Protein AF-A0A9Q4GXN1-F1 (afdb_monomer_lite)

Structure (mmCIF, N/CA/C/O backbone):
data_AF-A0A9Q4GXN1-F1
#
_entry.id   AF-A0A9Q4GXN1-F1
#
loop_
_atom_site.group_PDB
_atom_site.id
_atom_site.type_symbol
_atom_site.label_atom_id
_atom_site.label_alt_id
_atom_site.label_comp_id
_atom_site.label_asym_id
_atom_site.label_entity_id
_atom_site.label_seq_id
_atom_site.pdbx_PDB_ins_code
_atom_site.Cartn_x
_atom_site.Cartn_y
_atom_site.Cartn_z
_atom_site.occupancy
_atom_site.B_iso_or_equiv
_atom_site.auth_seq_id
_atom_site.auth_comp_id
_atom_site.auth_asym_id
_atom_site.auth_atom_id
_atom_site.pdbx_PDB_model_num
ATOM 1 N N . MET A 1 1 ? 12.231 -16.642 -5.366 1.00 38.03 1 MET A N 1
ATOM 2 C CA . MET A 1 1 ? 12.935 -16.452 -6.656 1.00 38.03 1 MET A CA 1
ATOM 3 C C . MET A 1 1 ? 12.273 -15.286 -7.375 1.00 38.03 1 MET A C 1
ATOM 5 O O . MET A 1 1 ? 11.430 -15.493 -8.233 1.00 38.03 1 MET A O 1
ATOM 9 N N . THR A 1 2 ? 12.574 -14.059 -6.963 1.00 42.31 2 THR A N 1
ATOM 10 C CA . THR A 1 2 ? 12.003 -12.837 -7.541 1.00 42.31 2 THR A CA 1
ATOM 11 C C . THR A 1 2 ? 13.144 -12.060 -8.188 1.00 42.31 2 THR A C 1
ATOM 13 O O . THR A 1 2 ? 14.192 -11.852 -7.578 1.00 42.31 2 THR A O 1
ATOM 16 N N . PHE A 1 3 ? 12.990 -11.728 -9.468 1.00 48.25 3 PHE A N 1
ATOM 17 C CA . PHE A 1 3 ? 14.006 -11.067 -10.284 1.00 48.25 3 PHE A CA 1
ATOM 18 C C . PHE A 1 3 ? 14.167 -9.605 -9.847 1.00 48.25 3 PHE A C 1
ATOM 20 O O . PHE A 1 3 ? 13.571 -8.696 -10.421 1.00 48.25 3 PHE A O 1
ATOM 27 N N . GLY A 1 4 ? 14.981 -9.381 -8.817 1.00 49.00 4 GLY A N 1
ATOM 28 C CA . GLY A 1 4 ? 15.493 -8.068 -8.432 1.00 49.00 4 GLY A CA 1
ATOM 29 C C . GLY A 1 4 ? 16.555 -7.578 -9.416 1.00 49.00 4 GLY A C 1
ATOM 30 O O . GLY A 1 4 ? 17.697 -7.380 -9.016 1.00 49.00 4 GLY A O 1
ATOM 31 N N . ILE A 1 5 ? 16.189 -7.419 -10.695 1.00 64.81 5 ILE A N 1
ATOM 32 C CA . ILE A 1 5 ? 17.109 -6.978 -11.750 1.00 64.81 5 ILE A CA 1
ATOM 33 C C . ILE A 1 5 ? 17.512 -5.541 -11.441 1.00 64.81 5 ILE A C 1
ATOM 35 O O . ILE A 1 5 ? 16.775 -4.582 -11.681 1.00 64.81 5 ILE A O 1
ATOM 39 N N . ASN A 1 6 ? 18.706 -5.400 -10.883 1.00 79.12 6 ASN A N 1
ATOM 40 C CA . ASN A 1 6 ? 19.356 -4.117 -10.693 1.00 79.12 6 ASN A CA 1
ATOM 41 C C . ASN A 1 6 ? 19.568 -3.464 -12.076 1.00 79.12 6 ASN A C 1
ATOM 43 O O . ASN A 1 6 ? 19.808 -4.158 -13.064 1.00 79.12 6 ASN A O 1
ATOM 47 N N . GLY A 1 7 ? 19.534 -2.131 -12.172 1.00 78.81 7 GLY A N 1
ATOM 48 C CA . GLY A 1 7 ? 19.862 -1.429 -13.420 1.00 78.81 7 GLY A CA 1
ATOM 49 C C . GLY A 1 7 ? 21.233 -1.837 -13.981 1.00 78.81 7 GLY A C 1
ATOM 50 O O . GLY A 1 7 ? 21.406 -1.922 -15.194 1.00 78.81 7 GLY A O 1
ATOM 51 N N . ALA A 1 8 ? 22.178 -2.192 -13.103 1.00 84.00 8 ALA A N 1
ATOM 52 C CA . ALA A 1 8 ? 23.460 -2.774 -13.495 1.00 84.00 8 ALA A CA 1
ATOM 53 C C . ALA A 1 8 ? 23.324 -4.167 -14.143 1.00 84.00 8 ALA A C 1
ATOM 55 O O . ALA A 1 8 ? 24.004 -4.459 -15.121 1.00 84.00 8 ALA A O 1
ATOM 56 N N . GLU A 1 9 ? 22.426 -5.014 -13.645 1.00 81.00 9 GLU A N 1
ATOM 57 C CA . GLU A 1 9 ? 22.181 -6.359 -14.173 1.00 81.00 9 GLU A CA 1
ATOM 58 C C . GLU A 1 9 ? 21.449 -6.313 -15.521 1.00 81.00 9 GLU A C 1
ATOM 60 O O . GLU A 1 9 ? 21.795 -7.061 -16.431 1.00 81.00 9 GLU A O 1
ATOM 65 N N . LEU A 1 10 ? 20.536 -5.353 -15.716 1.00 89.00 10 LEU A N 1
ATOM 66 C CA . LEU A 1 10 ? 19.936 -5.080 -17.028 1.00 89.00 10 LEU A CA 1
ATOM 67 C C . LEU A 1 10 ? 21.006 -4.687 -18.060 1.00 89.00 10 LEU A C 1
ATOM 69 O O . LEU A 1 10 ? 20.991 -5.179 -19.186 1.00 89.00 10 LEU A O 1
ATOM 73 N N . ILE A 1 11 ? 21.956 -3.826 -17.678 1.00 90.50 11 ILE A N 1
ATOM 74 C CA . ILE A 1 11 ? 23.074 -3.442 -18.551 1.00 90.50 11 ILE A CA 1
ATOM 75 C C . ILE A 1 11 ? 23.947 -4.660 -18.863 1.00 90.50 11 ILE A C 1
ATOM 77 O O . ILE A 1 11 ? 24.313 -4.856 -20.020 1.00 90.50 11 ILE A O 1
ATOM 81 N N . ILE A 1 12 ? 24.232 -5.507 -17.871 1.00 90.38 12 ILE A N 1
ATOM 82 C CA . ILE A 1 12 ? 24.975 -6.758 -18.073 1.00 90.38 12 ILE A CA 1
ATOM 83 C C . ILE A 1 12 ? 24.230 -7.678 -19.044 1.00 90.38 12 ILE A C 1
ATOM 85 O O . ILE A 1 12 ? 24.858 -8.207 -19.955 1.00 90.38 12 ILE A O 1
ATOM 89 N N . LEU A 1 13 ? 22.909 -7.827 -18.922 1.00 88.94 13 LEU A N 1
ATOM 90 C CA . LEU A 1 13 ? 22.100 -8.638 -19.836 1.00 88.94 13 LEU A CA 1
ATOM 91 C C . LEU A 1 13 ? 22.062 -8.062 -21.251 1.00 88.94 13 LEU A C 1
ATOM 93 O O . LEU A 1 13 ? 22.145 -8.820 -22.213 1.00 88.94 13 LEU A O 1
ATOM 97 N N . ILE A 1 14 ? 21.987 -6.738 -21.398 1.00 87.94 14 ILE A N 1
ATOM 98 C CA . ILE A 1 14 ? 22.071 -6.077 -22.705 1.00 87.94 14 ILE A CA 1
ATOM 99 C C . ILE A 1 14 ? 23.447 -6.331 -23.322 1.00 87.94 14 ILE A C 1
ATOM 101 O O . ILE A 1 14 ? 23.525 -6.760 -24.469 1.00 87.94 14 ILE A O 1
ATOM 105 N N . ILE A 1 15 ? 24.532 -6.138 -22.569 1.00 90.06 15 ILE A N 1
ATOM 106 C CA . ILE A 1 15 ? 25.897 -6.404 -23.043 1.00 90.06 15 ILE A CA 1
ATOM 107 C C . ILE A 1 15 ? 26.059 -7.883 -23.412 1.00 90.06 15 ILE A C 1
ATOM 109 O O . ILE A 1 15 ? 26.589 -8.187 -24.477 1.00 90.06 15 ILE A O 1
ATOM 113 N N . LEU A 1 16 ? 25.555 -8.799 -22.582 1.00 90.12 16 LEU A N 1
ATOM 114 C CA . LEU A 1 16 ? 25.574 -10.238 -22.836 1.00 90.12 16 LEU A CA 1
ATOM 115 C C . LEU A 1 16 ? 24.792 -10.581 -24.109 1.00 90.12 16 LEU A C 1
ATOM 117 O O . LEU A 1 16 ? 25.282 -11.343 -24.936 1.00 90.12 16 LEU A O 1
ATOM 121 N N . ALA A 1 17 ? 23.617 -9.982 -24.307 1.00 86.56 17 ALA A N 1
ATOM 122 C CA . ALA A 1 17 ? 22.819 -10.160 -25.513 1.00 86.56 17 ALA A CA 1
ATOM 123 C C . ALA A 1 17 ? 23.565 -9.661 -26.758 1.00 86.56 17 ALA A C 1
ATOM 125 O O . ALA A 1 17 ? 23.579 -10.349 -27.774 1.00 86.56 17 ALA A O 1
ATOM 126 N N . VAL A 1 18 ? 24.248 -8.515 -26.678 1.00 88.00 18 VAL A N 1
ATOM 127 C CA . VAL A 1 18 ? 25.096 -8.002 -27.767 1.00 88.00 18 VAL A CA 1
ATOM 128 C C . VAL A 1 18 ? 26.275 -8.936 -28.057 1.00 88.00 18 VAL A C 1
ATOM 130 O O . VAL A 1 18 ? 26.631 -9.133 -29.218 1.00 88.00 18 VAL A O 1
ATOM 133 N N . LEU A 1 19 ? 26.867 -9.532 -27.025 1.00 89.12 19 LEU A N 1
ATOM 134 C CA . LEU A 1 19 ? 28.048 -10.386 -27.146 1.00 89.12 19 LEU A CA 1
ATOM 135 C C . LEU A 1 19 ? 27.696 -11.782 -27.689 1.00 89.12 19 LEU A C 1
ATOM 137 O O . LEU A 1 19 ? 28.410 -12.303 -28.540 1.00 89.12 19 LEU A O 1
ATOM 141 N N . VAL A 1 20 ? 26.566 -12.353 -27.259 1.00 88.19 20 VAL A N 1
ATOM 142 C CA . VAL A 1 20 ? 26.050 -13.656 -27.720 1.00 88.19 20 VAL A CA 1
ATOM 143 C C . VAL A 1 20 ? 25.461 -13.567 -29.129 1.00 88.19 20 VAL A C 1
ATOM 145 O O . VAL A 1 20 ? 25.656 -14.472 -29.937 1.00 88.19 20 VAL A O 1
ATOM 148 N N . LEU A 1 21 ? 24.741 -12.485 -29.439 1.00 80.31 21 LEU A N 1
ATOM 149 C CA . LEU A 1 21 ? 24.063 -12.305 -30.727 1.00 80.31 21 LEU A CA 1
ATOM 150 C C . LEU A 1 21 ? 24.968 -11.662 -31.798 1.00 80.31 21 LEU A C 1
ATOM 152 O O . LEU A 1 21 ? 24.671 -11.749 -32.990 1.00 80.31 21 LEU A O 1
ATOM 156 N N . GLY A 1 22 ? 26.077 -11.049 -31.374 1.00 81.75 22 GLY A N 1
ATOM 157 C CA . GLY A 1 22 ? 27.051 -10.355 -32.212 1.00 81.75 22 GLY A CA 1
ATOM 158 C C . GLY A 1 22 ? 26.657 -8.894 -32.500 1.00 81.75 22 GLY A C 1
ATOM 159 O O . GLY A 1 22 ? 25.533 -8.633 -32.946 1.00 81.75 22 GLY A O 1
ATOM 160 N N . PRO A 1 23 ? 27.570 -7.912 -32.326 1.00 81.56 23 PRO A N 1
ATOM 161 C CA . PRO A 1 23 ? 27.253 -6.488 -32.496 1.00 81.56 23 PRO A CA 1
ATOM 162 C C . PRO A 1 23 ? 26.864 -6.124 -33.935 1.00 81.56 23 PRO A C 1
ATOM 164 O O . PRO A 1 23 ? 26.113 -5.177 -34.154 1.00 81.56 23 PRO A O 1
ATOM 167 N N . GLU A 1 24 ? 27.315 -6.899 -34.920 1.00 78.25 24 GLU A N 1
ATOM 168 C CA . GLU A 1 24 ? 27.016 -6.658 -36.334 1.00 78.25 24 GLU A CA 1
ATOM 169 C C . GLU A 1 24 ? 25.571 -7.007 -36.719 1.00 78.25 24 GLU A C 1
ATOM 171 O O . GLU A 1 24 ? 25.070 -6.528 -37.736 1.00 78.25 24 GLU A O 1
ATOM 176 N N . LYS A 1 25 ? 24.868 -7.808 -35.906 1.00 78.44 25 LYS A N 1
ATOM 177 C CA . LYS A 1 25 ? 23.478 -8.222 -36.164 1.00 78.44 25 LYS A CA 1
ATOM 178 C C . LYS A 1 25 ? 22.449 -7.253 -35.580 1.00 78.44 25 LYS A C 1
ATOM 180 O O . LYS A 1 25 ? 21.322 -7.194 -36.072 1.00 78.44 25 LYS A O 1
ATOM 185 N N . LEU A 1 26 ? 22.823 -6.452 -34.578 1.00 82.12 26 LEU A N 1
ATOM 186 C CA . LEU A 1 26 ? 21.926 -5.477 -33.944 1.00 82.12 26 LEU A CA 1
ATOM 187 C C . LEU A 1 26 ? 21.303 -4.488 -34.936 1.00 82.12 26 LEU A C 1
ATOM 189 O O . LEU A 1 26 ? 20.086 -4.331 -34.891 1.00 82.12 26 LEU A O 1
ATOM 193 N N . PRO A 1 27 ? 22.055 -3.862 -35.867 1.00 82.75 27 PRO A N 1
ATOM 194 C CA . PRO A 1 27 ? 21.485 -2.881 -36.787 1.00 82.75 27 PRO A CA 1
ATOM 195 C C . PRO A 1 27 ? 20.386 -3.478 -37.671 1.00 82.75 27 PRO A C 1
ATOM 197 O O . PRO A 1 27 ? 19.444 -2.779 -38.042 1.00 82.75 27 PRO A O 1
ATOM 200 N N . GLU A 1 28 ? 20.485 -4.768 -37.998 1.00 81.88 28 GLU A N 1
ATOM 201 C CA . GLU A 1 28 ? 19.487 -5.483 -38.791 1.00 81.88 28 GLU A CA 1
ATOM 202 C C . GLU A 1 28 ? 18.196 -5.717 -37.989 1.00 81.88 28 GLU A C 1
ATOM 204 O O . GLU A 1 28 ? 17.094 -5.500 -38.500 1.00 81.88 28 GLU A O 1
ATOM 209 N N . TYR A 1 29 ? 18.315 -6.078 -36.708 1.00 84.06 29 TYR A N 1
ATOM 210 C CA . TYR A 1 29 ? 17.167 -6.237 -35.813 1.00 84.06 29 TYR A CA 1
ATOM 211 C C . TYR A 1 29 ? 16.502 -4.903 -35.466 1.00 84.06 29 TYR A C 1
ATOM 213 O O . TYR A 1 29 ? 15.275 -4.831 -35.449 1.00 84.06 29 TYR A O 1
ATOM 221 N N . THR A 1 30 ? 17.266 -3.824 -35.273 1.00 87.75 30 THR A N 1
ATOM 222 C CA . THR A 1 30 ? 16.701 -2.490 -35.012 1.00 87.75 30 THR A CA 1
ATOM 223 C C . THR A 1 30 ? 15.899 -1.976 -36.206 1.00 87.75 30 THR A C 1
ATOM 225 O O . THR A 1 30 ? 14.878 -1.310 -36.024 1.00 87.75 30 THR A O 1
ATOM 228 N N . ARG A 1 31 ? 16.314 -2.313 -37.437 1.00 88.06 31 ARG A N 1
ATOM 229 C CA . ARG A 1 31 ? 15.555 -1.996 -38.659 1.00 88.06 31 ARG A CA 1
ATOM 230 C C . ARG A 1 31 ? 14.215 -2.731 -38.681 1.00 88.06 31 ARG A C 1
ATOM 232 O O . ARG A 1 31 ? 13.188 -2.071 -38.817 1.00 88.06 31 ARG A O 1
ATOM 239 N N . LYS A 1 32 ? 14.214 -4.042 -38.412 1.00 89.06 32 LYS A N 1
ATOM 240 C CA . LYS A 1 32 ? 12.983 -4.847 -38.290 1.00 89.06 32 LYS A CA 1
ATOM 241 C C . LYS A 1 32 ? 12.077 -4.314 -37.174 1.00 89.06 32 LYS A C 1
ATOM 243 O O . LYS A 1 32 ? 10.891 -4.110 -37.397 1.00 89.06 32 LYS A O 1
ATOM 248 N N . LEU A 1 33 ? 12.631 -3.989 -36.006 1.00 89.69 33 LEU A N 1
ATOM 249 C CA . LEU A 1 33 ? 11.881 -3.416 -34.883 1.00 89.69 33 LEU A CA 1
ATOM 250 C C . LEU A 1 33 ? 11.251 -2.062 -35.238 1.00 89.69 33 LEU A C 1
ATOM 252 O O . LEU A 1 33 ? 10.087 -1.820 -34.937 1.00 89.69 33 LEU A O 1
ATOM 256 N N . THR A 1 34 ? 11.993 -1.183 -35.909 1.00 88.44 34 THR A N 1
ATOM 257 C CA . THR A 1 34 ? 11.489 0.140 -36.308 1.00 88.44 34 THR A CA 1
ATOM 258 C C . THR A 1 34 ? 10.376 0.022 -37.354 1.00 88.44 34 THR A C 1
ATOM 260 O O . THR A 1 34 ? 9.401 0.773 -37.316 1.00 88.44 34 THR A O 1
ATOM 263 N N . GLU A 1 35 ? 10.486 -0.932 -38.277 1.00 88.81 35 GLU A N 1
ATOM 264 C CA . GLU A 1 35 ? 9.431 -1.251 -39.245 1.00 88.81 35 GLU A CA 1
ATOM 265 C C . GLU A 1 35 ? 8.181 -1.819 -38.561 1.00 88.81 35 GLU A C 1
ATOM 267 O O . GLU A 1 35 ? 7.065 -1.385 -38.865 1.00 88.81 35 GLU A O 1
ATOM 272 N N . TRP A 1 36 ? 8.358 -2.695 -37.568 1.00 92.81 36 TRP A N 1
ATOM 273 C CA . TRP A 1 36 ? 7.276 -3.202 -36.723 1.00 92.81 36 TRP A CA 1
ATOM 274 C C . TRP A 1 36 ? 6.589 -2.084 -35.935 1.00 92.81 36 TRP A C 1
ATOM 276 O O . TRP A 1 36 ? 5.368 -1.974 -35.989 1.00 92.81 36 TRP A O 1
ATOM 286 N N . ILE A 1 37 ? 7.342 -1.184 -35.295 1.00 90.38 37 ILE A N 1
ATOM 287 C CA . ILE A 1 37 ? 6.794 -0.031 -34.558 1.00 90.38 37 ILE A CA 1
ATOM 288 C C . ILE A 1 37 ? 5.987 0.885 -35.488 1.00 90.38 37 ILE A C 1
ATOM 290 O O . ILE A 1 37 ? 4.907 1.351 -35.125 1.00 90.38 37 ILE A O 1
ATOM 294 N N . ARG A 1 38 ? 6.466 1.132 -36.713 1.00 88.56 38 ARG A N 1
ATOM 295 C CA . ARG A 1 38 ? 5.736 1.945 -37.705 1.00 88.56 38 ARG A CA 1
ATOM 296 C C . ARG A 1 38 ? 4.480 1.258 -38.236 1.00 88.56 38 ARG A C 1
ATOM 298 O O . ARG A 1 38 ? 3.550 1.947 -38.653 1.00 88.56 38 ARG A O 1
ATOM 305 N N . THR A 1 39 ? 4.457 -0.068 -38.260 1.00 88.06 39 THR A N 1
ATOM 306 C CA . THR A 1 39 ? 3.288 -0.856 -38.674 1.00 88.06 39 THR A CA 1
ATOM 307 C C . THR A 1 39 ? 2.256 -0.899 -37.551 1.00 88.06 39 THR A C 1
ATOM 309 O O . THR A 1 39 ? 1.088 -0.605 -37.789 1.00 88.06 39 THR A O 1
ATOM 312 N N . LEU A 1 40 ? 2.708 -1.107 -36.313 1.00 90.19 40 LEU A N 1
ATOM 313 C CA . LEU A 1 40 ? 1.887 -1.038 -35.108 1.00 90.19 40 LEU A CA 1
ATOM 314 C C . LEU A 1 40 ? 1.248 0.346 -34.945 1.00 90.19 40 LEU A C 1
ATOM 316 O O . LEU A 1 40 ? 0.055 0.439 -34.697 1.00 90.19 40 LEU A O 1
ATOM 320 N N . ARG A 1 41 ? 2.012 1.427 -35.165 1.00 86.56 41 ARG A N 1
ATOM 321 C CA . ARG A 1 41 ? 1.489 2.802 -35.124 1.00 86.56 41 ARG A CA 1
ATOM 322 C C . ARG A 1 41 ? 0.395 3.028 -36.167 1.00 86.56 41 ARG A C 1
ATOM 324 O O . ARG A 1 41 ? -0.607 3.653 -35.858 1.00 86.56 41 ARG A O 1
ATOM 331 N N . ARG A 1 42 ? 0.554 2.498 -37.383 1.00 83.62 42 ARG A N 1
ATOM 332 C CA . ARG A 1 42 ? -0.464 2.612 -38.441 1.00 83.62 42 ARG A CA 1
ATOM 333 C C . ARG A 1 42 ? -1.710 1.771 -38.155 1.00 83.62 42 ARG A C 1
ATOM 335 O O . ARG A 1 42 ? -2.811 2.232 -38.432 1.00 83.62 42 ARG A O 1
ATOM 342 N N . MET A 1 43 ? -1.550 0.591 -37.556 1.00 83.00 43 MET A N 1
ATOM 343 C CA . MET A 1 43 ? -2.677 -0.216 -37.077 1.00 83.00 43 MET A CA 1
ATOM 344 C C . MET A 1 43 ? -3.396 0.431 -35.892 1.00 83.00 43 MET A C 1
ATOM 346 O O . MET A 1 43 ? -4.617 0.397 -35.854 1.00 83.00 43 MET A O 1
ATOM 350 N N . ALA A 1 44 ? -2.668 1.043 -34.956 1.00 83.06 44 ALA A N 1
ATOM 351 C CA . ALA A 1 44 ? -3.248 1.720 -33.799 1.00 83.06 44 ALA A CA 1
ATOM 352 C C . ALA A 1 44 ? -4.090 2.934 -34.215 1.00 83.06 44 ALA A C 1
ATOM 354 O O . ALA A 1 44 ? -5.205 3.091 -33.730 1.00 83.06 44 ALA A O 1
ATOM 355 N N . GLU A 1 45 ? -3.599 3.742 -35.160 1.00 82.31 45 GLU A N 1
ATOM 356 C CA . GLU A 1 45 ? -4.376 4.855 -35.722 1.00 82.31 45 GLU A CA 1
ATOM 357 C C . GLU A 1 45 ? -5.615 4.351 -36.485 1.00 82.31 45 GLU A C 1
ATOM 359 O O . GLU A 1 45 ? -6.698 4.903 -36.329 1.00 82.31 45 GLU A O 1
ATOM 364 N N . GLY A 1 46 ? -5.499 3.261 -37.256 1.00 80.75 46 GLY A N 1
ATOM 365 C CA . GLY A 1 46 ? -6.636 2.670 -37.975 1.00 80.75 46 GLY A CA 1
ATOM 366 C C . GLY A 1 46 ? -7.696 2.051 -37.055 1.00 80.75 46 GLY A C 1
ATOM 367 O O . GLY A 1 46 ? -8.888 2.282 -37.243 1.00 80.75 46 GLY A O 1
ATOM 368 N N . ALA A 1 47 ? -7.270 1.322 -36.021 1.00 77.00 47 ALA A N 1
ATOM 369 C CA . ALA A 1 47 ? -8.162 0.754 -35.014 1.00 77.00 47 ALA A CA 1
ATOM 370 C C . ALA A 1 47 ? -8.869 1.859 -34.221 1.00 77.00 47 ALA A C 1
ATOM 372 O O . ALA A 1 47 ? -10.070 1.774 -33.994 1.00 77.00 47 ALA A O 1
ATOM 373 N N . LYS A 1 48 ? -8.161 2.940 -33.869 1.00 67.50 48 LYS A N 1
ATOM 374 C CA . LYS A 1 48 ? -8.753 4.096 -33.187 1.00 67.50 48 LYS A CA 1
ATOM 375 C C . LYS A 1 48 ? -9.873 4.745 -34.009 1.00 67.50 48 LYS A C 1
ATOM 377 O O . LYS A 1 48 ? -10.872 5.148 -33.427 1.00 67.50 48 LYS A O 1
ATOM 382 N N . VAL A 1 49 ? -9.743 4.804 -35.339 1.00 67.31 49 VAL A N 1
ATOM 383 C CA . VAL A 1 49 ? -10.792 5.326 -36.238 1.00 67.31 49 VAL A CA 1
ATOM 384 C C . VAL A 1 49 ? -12.012 4.398 -36.271 1.00 67.31 49 VAL A C 1
ATOM 386 O O . VAL A 1 49 ? -13.132 4.871 -36.127 1.00 67.31 49 VAL A O 1
ATOM 389 N N . GLN A 1 50 ? -11.808 3.082 -36.358 1.00 66.56 50 GLN A N 1
ATOM 390 C CA . GLN A 1 50 ? -12.910 2.113 -36.403 1.00 66.56 50 GLN A CA 1
ATOM 391 C C . GLN A 1 50 ? -13.653 1.989 -35.056 1.00 66.56 50 GLN A C 1
ATOM 393 O O . GLN A 1 50 ? -14.879 1.939 -35.025 1.00 66.56 50 GLN A O 1
ATOM 398 N N . PHE A 1 51 ? -12.930 2.032 -33.932 1.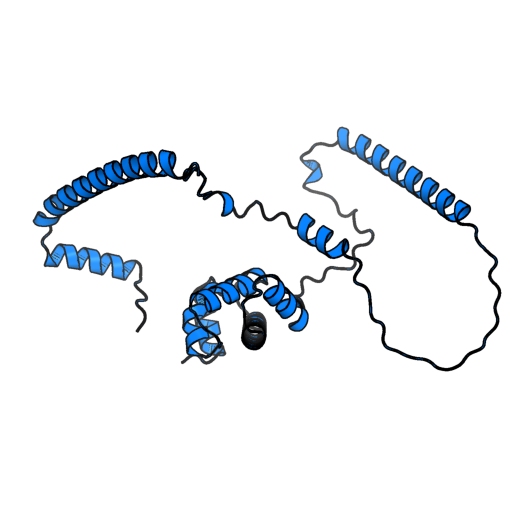00 57.66 51 PHE A N 1
ATOM 399 C CA . PHE A 1 51 ? -13.525 2.056 -32.589 1.00 57.66 51 PHE A CA 1
ATOM 400 C C . PHE A 1 51 ? -14.274 3.366 -32.290 1.00 57.66 51 PHE A C 1
ATOM 402 O O . PHE A 1 51 ? -15.280 3.344 -31.574 1.00 57.66 51 PHE A O 1
ATOM 409 N N . LYS A 1 52 ? -13.808 4.494 -32.845 1.00 63.47 52 LYS A N 1
ATOM 410 C CA . LYS A 1 52 ? -14.456 5.809 -32.735 1.00 63.47 52 LYS A CA 1
ATOM 411 C C . LYS A 1 52 ? -15.819 5.840 -33.430 1.00 63.47 52 LYS A C 1
ATOM 413 O O . LYS A 1 52 ? -16.764 6.379 -32.857 1.00 63.47 52 LYS A O 1
ATOM 418 N N . ASP A 1 53 ? -15.923 5.221 -34.604 1.00 67.44 53 ASP A N 1
ATOM 419 C CA . ASP A 1 53 ? -17.163 5.180 -35.387 1.00 67.44 53 ASP A CA 1
ATOM 420 C C . ASP A 1 53 ? -18.199 4.193 -34.809 1.00 67.44 53 ASP A C 1
ATOM 422 O O . ASP A 1 53 ? -19.400 4.441 -34.915 1.00 67.44 53 ASP A O 1
ATOM 426 N N . GLU A 1 54 ? -17.764 3.109 -34.150 1.00 59.47 54 GLU A N 1
ATOM 427 C CA . GLU A 1 54 ? -18.669 2.086 -33.592 1.00 59.47 54 GLU A CA 1
ATOM 428 C C . GLU A 1 54 ? -19.079 2.317 -32.125 1.00 59.47 54 GLU A C 1
ATOM 430 O O . GLU A 1 54 ? -20.157 1.879 -31.726 1.00 59.47 54 GLU A O 1
ATOM 435 N N . THR A 1 55 ? -18.270 3.008 -31.311 1.00 55.88 55 THR A N 1
ATOM 436 C CA . THR A 1 55 ? -18.507 3.085 -29.850 1.00 55.88 55 THR A CA 1
ATOM 437 C C . THR A 1 55 ? -18.875 4.486 -29.358 1.00 55.88 55 THR A C 1
ATOM 439 O O . THR A 1 55 ? -19.266 4.630 -28.203 1.00 55.88 55 THR A O 1
ATOM 442 N N . GLY A 1 56 ? -18.759 5.538 -30.180 1.00 57.38 56 GLY A N 1
ATOM 443 C CA . GLY A 1 56 ? -19.105 6.916 -29.784 1.00 57.38 56 GLY A CA 1
ATOM 444 C C . GLY A 1 56 ? -18.443 7.393 -28.479 1.00 57.38 56 GLY A C 1
ATOM 445 O O . GLY A 1 56 ? -18.938 8.315 -27.838 1.00 57.38 56 GLY A O 1
ATOM 446 N N . THR A 1 57 ? -17.358 6.739 -28.060 1.00 53.94 57 THR A N 1
ATOM 447 C CA . THR A 1 57 ? -16.659 6.981 -26.798 1.00 53.94 57 THR A CA 1
ATOM 448 C C . THR A 1 57 ? -15.241 7.414 -27.151 1.00 53.94 57 THR A C 1
ATOM 450 O O . THR A 1 57 ? -14.496 6.659 -27.778 1.00 53.94 57 THR A O 1
ATOM 453 N N . ASP A 1 58 ? -14.883 8.651 -26.810 1.00 49.81 58 ASP A N 1
ATOM 454 C CA . ASP A 1 58 ? -13.567 9.218 -27.097 1.00 49.81 58 ASP A CA 1
ATOM 455 C C . ASP A 1 58 ? -12.482 8.525 -26.254 1.00 49.81 58 ASP A C 1
ATOM 457 O O . ASP A 1 58 ? -12.320 8.781 -25.064 1.00 49.81 58 ASP A O 1
ATOM 461 N N . PHE A 1 59 ? -11.667 7.676 -26.882 1.00 50.28 59 PHE A N 1
ATOM 462 C CA . PHE A 1 59 ? -10.467 7.102 -26.253 1.00 50.28 59 PHE A CA 1
ATOM 463 C C . PHE A 1 59 ? -9.279 8.086 -26.182 1.00 50.28 59 PHE A C 1
ATOM 465 O O . PHE A 1 59 ? -8.189 7.706 -25.754 1.00 50.28 59 PHE A O 1
ATOM 472 N N . ASP A 1 60 ? -9.472 9.352 -26.570 1.00 54.22 60 ASP A N 1
ATOM 473 C CA . ASP A 1 60 ? -8.538 10.445 -26.256 1.00 54.22 60 ASP A CA 1
ATOM 474 C C . ASP A 1 60 ? -8.672 10.941 -24.800 1.00 54.22 60 ASP A C 1
ATOM 476 O O . ASP A 1 60 ? -7.757 11.585 -24.289 1.00 54.22 60 ASP A O 1
ATOM 480 N N . GLU A 1 61 ? -9.744 10.559 -24.093 1.00 50.22 61 GLU A N 1
ATOM 481 C CA . GLU A 1 61 ? -9.956 10.824 -22.662 1.00 50.22 61 GLU A CA 1
ATOM 482 C C . GLU A 1 61 ? -9.576 9.636 -21.757 1.00 50.22 61 GLU A C 1
ATOM 484 O O . GLU A 1 61 ? -10.104 9.479 -20.654 1.00 50.22 61 GLU A O 1
ATOM 489 N N . ILE A 1 62 ? -8.607 8.795 -22.147 1.00 51.19 62 ILE A N 1
ATOM 490 C CA . ILE A 1 62 ? -7.858 8.053 -21.117 1.00 51.19 62 ILE A CA 1
ATOM 491 C C . ILE A 1 62 ? -6.932 9.065 -20.445 1.00 51.19 62 ILE A C 1
ATOM 493 O O . ILE A 1 62 ? -5.790 9.307 -20.829 1.00 51.19 62 ILE A O 1
ATOM 497 N N . ASP A 1 63 ? -7.541 9.731 -19.477 1.00 51.53 63 ASP A N 1
ATOM 498 C CA . ASP A 1 63 ? -7.089 10.898 -18.757 1.00 51.53 63 ASP A CA 1
ATOM 499 C C . ASP A 1 63 ? -5.871 10.571 -17.876 1.00 51.53 63 ASP A C 1
ATOM 501 O O . ASP A 1 63 ? -5.978 10.314 -16.677 1.00 51.53 63 ASP A O 1
ATOM 505 N N . TRP A 1 64 ? -4.671 10.611 -18.462 1.00 53.06 64 TRP A N 1
ATOM 506 C CA . TRP A 1 64 ? -3.388 10.562 -17.737 1.00 53.06 64 TRP A CA 1
ATOM 507 C C . TRP A 1 64 ? -3.241 11.709 -16.714 1.00 53.06 64 TRP A C 1
ATOM 509 O O . TRP A 1 64 ? -2.379 11.670 -15.837 1.00 53.06 64 TRP A O 1
ATOM 519 N N . ARG A 1 65 ? -4.112 12.722 -16.802 1.00 53.81 65 ARG A N 1
ATOM 520 C CA . ARG A 1 65 ? -4.249 13.873 -15.901 1.00 53.81 65 ARG A CA 1
ATOM 521 C C . ARG A 1 65 ? -5.040 13.550 -14.633 1.00 53.81 65 ARG A C 1
ATOM 523 O O . ARG A 1 65 ? -4.895 14.250 -13.633 1.00 53.81 65 ARG A O 1
ATOM 530 N N . ARG A 1 66 ? -5.792 12.445 -14.628 1.00 49.41 66 ARG A N 1
ATOM 531 C CA . ARG A 1 66 ? -6.421 11.868 -13.431 1.00 49.41 66 ARG A CA 1
ATOM 532 C C . ARG A 1 66 ? -5.388 11.371 -12.409 1.00 49.41 66 ARG A C 1
ATOM 534 O O . ARG A 1 66 ? -5.734 11.137 -11.256 1.00 49.41 66 ARG A O 1
ATOM 541 N N . TYR A 1 67 ? -4.122 11.261 -12.823 1.00 53.47 67 TYR A N 1
ATOM 542 C CA . TYR A 1 67 ? -2.967 10.926 -11.989 1.00 53.47 67 TYR A CA 1
ATOM 543 C C . TYR A 1 67 ? -2.074 12.145 -11.666 1.00 53.47 67 TYR A C 1
ATOM 545 O O . TYR A 1 67 ? -0.895 11.969 -11.370 1.00 53.47 67 TYR A O 1
ATOM 553 N N . ASP A 1 68 ? -2.599 13.382 -11.727 1.00 53.81 68 ASP A N 1
ATOM 554 C CA . ASP A 1 68 ? -1.875 14.593 -11.304 1.00 53.81 68 ASP A CA 1
ATOM 555 C C . ASP A 1 68 ? -1.962 14.782 -9.764 1.00 53.81 68 ASP A C 1
ATOM 557 O O . ASP A 1 68 ? -3.031 15.121 -9.239 1.00 53.81 68 ASP A O 1
ATOM 561 N N . PRO A 1 69 ? -0.860 14.600 -9.002 1.00 55.28 69 PRO A N 1
ATOM 562 C CA . PRO A 1 69 ? -0.846 14.590 -7.529 1.00 55.28 69 PRO A CA 1
ATOM 563 C C . PRO A 1 69 ? -1.205 15.921 -6.848 1.00 55.28 69 PRO A C 1
ATOM 565 O O . PRO A 1 69 ? -1.209 16.008 -5.621 1.00 55.28 69 PRO A O 1
ATOM 568 N N . ARG A 1 70 ? -1.463 16.986 -7.617 1.00 60.41 70 ARG A N 1
ATOM 569 C CA . ARG A 1 70 ? -1.738 18.338 -7.101 1.00 60.41 70 ARG A CA 1
ATOM 570 C C . ARG A 1 70 ? -3.216 18.621 -6.852 1.00 60.41 70 ARG A C 1
ATOM 572 O O . ARG A 1 70 ? -3.522 19.572 -6.142 1.00 60.41 70 ARG A O 1
ATOM 579 N N . GLN A 1 71 ? -4.123 17.815 -7.406 1.00 55.75 71 GLN A N 1
ATOM 580 C CA . GLN A 1 71 ? -5.572 17.998 -7.236 1.00 55.75 71 GLN A CA 1
ATOM 581 C C . GLN A 1 71 ? -6.136 17.347 -5.957 1.00 55.75 71 GLN A C 1
ATOM 583 O O . GLN A 1 71 ? -7.350 17.302 -5.760 1.00 55.75 71 GLN A O 1
ATOM 588 N N . TYR A 1 72 ? -5.272 16.876 -5.052 1.00 49.72 72 TYR A N 1
ATOM 589 C CA . TYR A 1 72 ? -5.670 16.500 -3.697 1.00 49.72 72 TYR A CA 1
ATOM 590 C C . TYR A 1 72 ? -5.999 17.770 -2.897 1.00 49.72 72 TYR A C 1
ATOM 592 O O . TYR A 1 72 ? -5.112 18.365 -2.288 1.00 49.72 72 TYR A O 1
ATOM 600 N N . ASP A 1 73 ? -7.260 18.216 -2.928 1.00 49.09 73 ASP A N 1
ATOM 601 C CA . ASP A 1 73 ? -7.721 19.362 -2.136 1.00 49.09 73 ASP A CA 1
ATOM 602 C C . ASP A 1 73 ? -8.337 18.885 -0.799 1.00 49.09 73 ASP A C 1
ATOM 604 O O . ASP A 1 73 ? -9.493 18.441 -0.749 1.00 49.09 73 ASP A O 1
ATOM 608 N N . PRO A 1 74 ? -7.580 18.945 0.313 1.00 55.97 74 PRO A N 1
ATOM 609 C CA . PRO A 1 74 ? -7.943 18.328 1.591 1.00 55.97 74 PRO A CA 1
ATOM 610 C C . PRO A 1 74 ? -9.189 18.944 2.242 1.00 55.97 74 PRO A C 1
ATOM 612 O O . PRO A 1 74 ? -9.805 18.335 3.117 1.00 55.97 74 PRO A O 1
ATOM 615 N N . ARG A 1 75 ? -9.595 20.147 1.823 1.00 52.12 75 ARG A N 1
ATOM 616 C CA . ARG A 1 75 ? -10.717 20.874 2.434 1.00 52.12 75 ARG A CA 1
ATOM 617 C C . ARG A 1 75 ? -12.078 20.267 2.102 1.00 52.12 75 ARG A C 1
ATOM 619 O O . ARG A 1 75 ? -12.996 20.385 2.913 1.00 52.12 75 ARG A O 1
ATOM 626 N N . ARG A 1 76 ? -12.216 19.592 0.954 1.00 57.28 76 ARG A N 1
ATOM 627 C CA . ARG A 1 76 ? -13.475 18.921 0.578 1.00 57.28 76 ARG A CA 1
ATOM 628 C C . ARG A 1 76 ? -13.777 17.726 1.475 1.00 57.28 76 ARG A C 1
ATOM 630 O O . ARG A 1 76 ? -14.902 17.591 1.940 1.00 57.28 76 ARG A O 1
ATOM 637 N N . ILE A 1 77 ? -12.749 16.939 1.784 1.00 58.12 77 ILE A N 1
ATOM 638 C CA . ILE A 1 77 ? -12.855 15.724 2.603 1.00 58.12 77 ILE A CA 1
ATOM 639 C C . ILE A 1 77 ? -13.334 16.064 4.025 1.00 58.12 77 ILE A C 1
ATOM 641 O O . ILE A 1 77 ? -14.162 15.356 4.586 1.00 58.12 77 ILE A O 1
ATOM 645 N N . ILE A 1 78 ? -12.869 17.183 4.593 1.00 59.16 78 ILE A N 1
ATOM 646 C CA . ILE A 1 78 ? -13.259 17.631 5.942 1.00 59.16 78 ILE A CA 1
ATOM 647 C C . ILE A 1 78 ? -14.696 18.169 5.963 1.00 59.16 78 ILE A C 1
ATOM 649 O O . ILE A 1 78 ? -15.416 17.971 6.937 1.00 59.16 78 ILE A O 1
ATOM 653 N N . ARG A 1 79 ? -15.128 18.845 4.893 1.00 58.78 79 ARG A N 1
ATOM 654 C CA . ARG A 1 79 ? -16.470 19.432 4.813 1.00 58.78 79 ARG A CA 1
ATOM 655 C C . ARG A 1 79 ? -17.551 18.370 4.629 1.00 58.78 79 ARG A C 1
ATOM 657 O O . ARG A 1 79 ? -18.605 18.496 5.235 1.00 58.78 79 ARG A O 1
ATOM 664 N N . GLU A 1 80 ? -17.269 17.335 3.840 1.00 59.03 80 GLU A N 1
ATOM 665 C CA . GLU A 1 80 ? -18.150 16.170 3.690 1.00 59.03 80 GLU A CA 1
ATOM 666 C C . GLU A 1 80 ? -18.191 15.354 4.998 1.00 59.03 80 GLU A C 1
ATOM 668 O O . GLU A 1 80 ? -19.269 14.989 5.446 1.00 59.03 80 GLU A O 1
ATOM 673 N N . ALA A 1 81 ? -17.061 15.202 5.703 1.00 58.38 81 ALA A N 1
ATOM 674 C CA . ALA A 1 81 ? -17.015 14.511 6.999 1.00 58.38 81 ALA A CA 1
ATOM 675 C C . ALA A 1 81 ? -17.706 15.254 8.164 1.00 58.38 81 ALA A C 1
ATOM 677 O O . ALA A 1 81 ? -17.944 14.645 9.204 1.00 58.38 81 ALA A O 1
ATOM 678 N N . LEU A 1 82 ? -17.994 16.553 8.024 1.00 57.72 82 LEU A N 1
ATOM 679 C CA . LEU A 1 82 ? -18.690 17.361 9.036 1.00 57.72 82 LEU A CA 1
ATOM 680 C C . LEU A 1 82 ? -20.160 17.641 8.667 1.00 57.72 82 LEU A C 1
ATOM 682 O O . LEU A 1 82 ? -20.917 18.116 9.508 1.00 57.72 82 LEU A O 1
ATOM 686 N N . ALA A 1 83 ? -20.556 17.395 7.414 1.00 54.94 83 ALA A N 1
ATOM 687 C CA . ALA A 1 83 ? -21.903 17.674 6.915 1.00 54.94 83 ALA A CA 1
ATOM 688 C C . ALA A 1 83 ? -22.899 16.525 7.133 1.00 54.94 83 ALA A C 1
ATOM 690 O O . ALA A 1 83 ? -24.094 16.760 6.971 1.00 54.94 83 ALA A O 1
ATOM 691 N N . ASP A 1 84 ? -22.435 15.337 7.530 1.00 53.09 84 ASP A N 1
ATOM 692 C CA . ASP A 1 84 ? -23.302 14.240 7.964 1.00 53.09 84 ASP A CA 1
ATOM 693 C C . ASP A 1 84 ? -23.613 14.381 9.465 1.00 53.09 84 ASP A C 1
ATOM 695 O O . ASP A 1 84 ? -22.739 14.118 10.300 1.00 53.09 84 ASP A O 1
ATOM 699 N N . PRO A 1 85 ? -24.836 14.784 9.862 1.00 50.16 85 PRO A N 1
ATOM 700 C CA . PRO A 1 85 ? -25.309 14.518 11.209 1.00 50.16 85 PRO A CA 1
ATOM 701 C C . PRO A 1 85 ? -25.484 13.003 11.342 1.00 50.16 85 PRO A C 1
ATOM 703 O O . PRO A 1 85 ? -26.427 12.418 10.820 1.00 50.16 85 PRO A O 1
ATOM 706 N N . VAL A 1 86 ? -24.534 12.358 12.009 1.00 50.62 86 VAL A N 1
ATOM 707 C CA . VAL A 1 86 ? -24.663 10.962 12.426 1.00 50.62 86 VAL A CA 1
ATOM 708 C C . VAL A 1 86 ? -25.739 10.912 13.512 1.00 50.62 86 VAL A C 1
ATOM 710 O O . VAL A 1 86 ? -25.565 11.522 14.567 1.00 50.62 86 VAL A O 1
ATOM 713 N N . ASP A 1 87 ? -26.848 10.216 13.247 1.00 53.50 87 ASP A N 1
ATOM 714 C CA . ASP A 1 87 ? -27.797 9.796 14.281 1.00 53.50 87 ASP A CA 1
ATOM 715 C C . ASP A 1 87 ? -27.031 8.967 15.321 1.00 53.50 87 ASP A C 1
ATOM 717 O O . ASP A 1 87 ? -26.484 7.912 15.001 1.00 53.50 87 ASP A O 1
ATOM 721 N N . ASP A 1 88 ? -26.943 9.472 16.550 1.00 51.62 88 ASP A N 1
ATOM 722 C CA . ASP A 1 88 ? -26.326 8.788 17.686 1.00 51.62 88 ASP A CA 1
ATOM 723 C C . ASP A 1 88 ? -27.374 7.863 18.334 1.00 51.62 88 ASP A C 1
ATOM 725 O O . ASP A 1 88 ? -28.317 8.366 18.959 1.00 51.62 88 ASP A O 1
ATOM 729 N N . PRO A 1 89 ? -27.284 6.523 18.210 1.00 47.03 89 PRO A N 1
ATOM 730 C CA . PRO A 1 89 ? -28.096 5.632 19.016 1.00 47.03 89 PRO A CA 1
ATOM 731 C C . PRO A 1 89 ? -27.448 5.562 20.402 1.00 47.03 89 PRO A C 1
ATOM 733 O O . PRO A 1 89 ? -26.624 4.695 20.696 1.00 47.03 89 PRO A O 1
ATOM 736 N N . GLY A 1 90 ? -27.795 6.531 21.247 1.00 42.00 90 GLY A N 1
ATOM 737 C CA . GLY A 1 90 ? -27.325 6.588 22.626 1.00 42.00 90 GLY A CA 1
ATOM 738 C C . GLY A 1 90 ? -27.718 5.331 23.420 1.00 42.00 90 GLY A C 1
ATOM 739 O O . GLY A 1 90 ? -28.765 4.734 23.162 1.00 42.00 90 GLY A O 1
ATOM 740 N N . PRO A 1 91 ? -26.908 4.914 24.410 1.00 45.44 91 PRO A N 1
ATOM 741 C CA . PRO A 1 91 ? -27.193 3.731 25.203 1.00 45.44 91 PRO A CA 1
ATOM 742 C C . PRO A 1 91 ? -28.330 4.004 26.191 1.00 45.44 91 PRO A C 1
ATOM 744 O O . PRO A 1 91 ? -28.293 4.963 26.967 1.00 45.44 91 PRO A O 1
ATOM 747 N N . ASP A 1 92 ? -29.307 3.104 26.190 1.00 45.88 92 ASP A N 1
ATOM 748 C CA . ASP A 1 92 ? -30.415 3.047 27.135 1.00 45.88 92 ASP A CA 1
ATOM 749 C C . ASP A 1 92 ? -29.951 3.177 28.594 1.00 45.88 92 ASP A C 1
ATOM 751 O O . ASP A 1 92 ? -29.252 2.314 29.132 1.00 45.88 92 ASP A O 1
ATOM 755 N N . ARG A 1 93 ? -30.418 4.228 29.277 1.00 40.78 93 ARG A N 1
ATOM 756 C CA . ARG A 1 93 ? -30.518 4.268 30.743 1.00 40.78 93 ARG A CA 1
ATOM 757 C C . ARG A 1 93 ? -31.805 4.969 31.171 1.00 40.78 93 ARG A C 1
ATOM 759 O O . ARG A 1 93 ? -31.870 6.192 31.242 1.00 40.78 93 ARG A O 1
ATOM 766 N N . GLN A 1 94 ? -32.819 4.172 31.503 1.00 45.09 94 GLN A N 1
ATOM 767 C CA . GLN A 1 94 ? -33.942 4.599 32.339 1.00 45.09 94 GLN A CA 1
ATOM 768 C C . GLN A 1 94 ? -33.570 4.468 33.822 1.00 45.09 94 GLN A C 1
ATOM 770 O O . GLN A 1 94 ? -33.025 3.443 34.229 1.00 45.09 94 GLN A O 1
ATOM 775 N N . GLY A 1 95 ? -33.934 5.469 34.633 1.00 36.50 95 GLY A N 1
ATOM 776 C CA . GLY A 1 95 ? -34.037 5.320 36.087 1.00 36.50 95 GLY A CA 1
ATOM 777 C C . GLY A 1 95 ? -33.896 6.602 36.919 1.00 36.50 95 GLY A C 1
ATOM 778 O O . GLY A 1 95 ? -32.784 6.968 37.275 1.00 36.50 95 GLY A O 1
ATOM 779 N N . SER A 1 96 ? -35.051 7.157 37.324 1.00 36.47 96 SER A N 1
ATOM 780 C CA . SER A 1 96 ? -35.318 7.908 38.578 1.00 36.47 96 SER A CA 1
ATOM 781 C C . SER A 1 96 ? -35.013 9.425 38.654 1.00 36.47 96 SER A C 1
ATOM 783 O O . SER A 1 96 ? -33.865 9.850 38.633 1.00 36.47 96 SER A O 1
ATOM 785 N N . GLY A 1 97 ? -36.069 10.247 38.816 1.00 35.28 97 GLY A N 1
ATOM 786 C CA . GLY A 1 97 ? -36.013 11.690 39.168 1.00 35.28 97 GLY A CA 1
ATOM 787 C C . GLY A 1 97 ? -35.976 11.944 40.691 1.00 35.28 97 GLY A C 1
ATOM 788 O O . GLY A 1 97 ? -35.621 11.016 41.416 1.00 35.28 97 GLY A O 1
ATOM 789 N N . PRO A 1 98 ? -36.430 13.104 41.237 1.00 57.44 98 PRO A N 1
ATOM 790 C CA . PRO A 1 98 ? -36.719 14.422 40.643 1.00 57.44 98 PRO A CA 1
ATOM 791 C C . PRO A 1 98 ? -35.954 15.592 41.336 1.00 57.44 98 PRO A C 1
ATOM 793 O O . PRO A 1 98 ? -35.535 15.485 42.486 1.00 57.44 98 PRO A O 1
ATOM 796 N N . GLY A 1 99 ? -35.819 16.750 40.674 1.00 33.59 99 GLY A N 1
ATOM 797 C CA . GLY A 1 99 ? -35.172 17.933 41.265 1.00 33.59 99 GLY A CA 1
ATOM 798 C C . GLY A 1 99 ? -35.479 19.241 40.533 1.00 33.59 99 GLY A C 1
ATOM 799 O O . GLY A 1 99 ? -34.969 19.506 39.453 1.00 33.59 99 GLY A O 1
ATOM 800 N N . THR A 1 100 ? -36.347 20.027 41.152 1.00 39.72 100 THR A N 1
ATOM 801 C CA . THR A 1 100 ? -36.934 21.325 40.797 1.00 39.72 100 THR A CA 1
ATOM 802 C C . THR A 1 100 ? -35.919 22.428 40.451 1.00 39.72 100 THR A C 1
ATOM 804 O O . THR A 1 100 ? -34.927 22.586 41.155 1.00 39.72 100 THR A O 1
ATOM 807 N N . GLY A 1 101 ? -36.223 23.283 39.459 1.00 34.78 101 GLY A N 1
ATOM 808 C CA . GLY A 1 101 ? -35.487 24.541 39.258 1.00 34.78 101 GLY A CA 1
ATOM 809 C C . GLY A 1 101 ? -35.746 25.283 37.941 1.00 34.78 101 GLY A C 1
ATOM 810 O O . GLY A 1 101 ? -34.941 25.207 37.027 1.00 34.78 101 GLY A O 1
ATOM 811 N N . SER A 1 102 ? -36.873 25.996 37.874 1.00 48.34 102 SER A N 1
ATOM 812 C CA . SER A 1 102 ? -37.189 27.173 37.037 1.00 48.34 102 SER A CA 1
ATOM 813 C C . SER A 1 102 ? -36.162 27.646 35.979 1.00 48.34 102 SER A C 1
ATOM 815 O O . SER A 1 102 ? -35.100 28.164 36.321 1.00 48.34 102 SER A O 1
ATOM 817 N N . SER A 1 103 ? -36.542 27.644 34.694 1.00 42.09 103 SER A N 1
ATOM 818 C CA . SER A 1 103 ? -36.072 28.674 33.755 1.00 42.09 103 SER A CA 1
ATOM 819 C C . SER A 1 103 ? -37.096 28.915 32.648 1.00 42.09 103 SER A C 1
ATOM 821 O O . SER A 1 103 ? -37.486 28.008 31.916 1.00 42.09 103 SER A O 1
ATOM 823 N N . ALA A 1 104 ? -37.566 30.156 32.607 1.00 42.47 104 ALA A N 1
ATOM 824 C CA . ALA A 1 104 ? -38.642 30.662 31.778 1.00 42.47 104 ALA A CA 1
ATOM 825 C C . ALA A 1 104 ? -38.377 30.519 30.270 1.00 42.47 104 ALA A C 1
ATOM 827 O O . ALA A 1 104 ? -37.244 30.583 29.792 1.00 42.47 104 ALA A O 1
ATOM 828 N N . ALA A 1 105 ? -39.475 30.364 29.532 1.00 45.25 105 ALA A N 1
ATOM 829 C CA . ALA A 1 105 ? -39.537 30.284 28.083 1.00 45.25 105 ALA A CA 1
ATOM 830 C C . ALA A 1 105 ? -38.783 31.443 27.402 1.00 45.25 105 ALA A C 1
ATOM 832 O O . ALA A 1 105 ? -39.191 32.599 27.499 1.00 45.25 105 ALA A O 1
ATOM 833 N N . ARG A 1 106 ? -37.706 31.123 26.675 1.00 46.03 106 ARG A N 1
ATOM 834 C CA . ARG A 1 106 ? -37.103 32.018 25.679 1.00 46.03 106 ARG A CA 1
ATOM 835 C C . ARG A 1 106 ? -37.703 31.696 24.314 1.00 46.03 106 ARG A C 1
ATOM 837 O O . ARG A 1 106 ? -37.562 30.584 23.811 1.00 46.03 106 ARG A O 1
ATOM 844 N N . THR A 1 107 ? -38.418 32.661 23.749 1.00 52.78 107 THR A N 1
ATOM 845 C CA . THR A 1 107 ? -39.099 32.547 22.456 1.00 52.78 107 THR A CA 1
ATOM 846 C C . THR A 1 107 ? -38.067 32.498 21.311 1.00 52.78 107 THR A C 1
ATOM 848 O O . THR A 1 107 ? -37.082 33.235 21.364 1.00 52.78 107 THR A O 1
ATOM 851 N N . PRO A 1 108 ? -38.278 31.706 20.237 1.00 54.22 108 PRO A N 1
ATOM 852 C CA . PRO A 1 108 ? -37.326 31.536 19.123 1.00 54.22 108 PRO A CA 1
ATOM 853 C C . PRO A 1 108 ? -36.925 32.813 18.360 1.00 54.22 108 PRO A C 1
ATOM 855 O O . PRO A 1 108 ? -36.022 32.770 17.522 1.00 54.22 108 PRO A O 1
ATOM 858 N N . SER A 1 109 ? -37.610 33.936 18.591 1.00 54.66 109 SER A N 1
ATOM 859 C CA . SER A 1 109 ? -37.284 35.241 18.010 1.00 54.66 109 SER A CA 1
ATOM 860 C C . SER A 1 109 ? -36.022 35.846 18.621 1.00 54.66 109 SER A C 1
ATOM 862 O O . SER A 1 109 ? -35.197 36.379 17.886 1.00 54.66 109 SER A O 1
ATOM 864 N N . ASP A 1 110 ? -35.832 35.684 19.931 1.00 59.59 110 ASP A N 1
ATOM 865 C CA . ASP A 1 110 ? -34.749 36.323 20.688 1.00 59.59 110 ASP A CA 1
ATOM 866 C C . ASP A 1 110 ? -33.389 35.721 20.299 1.00 59.59 110 ASP A C 1
ATOM 868 O O . ASP A 1 110 ? -32.422 36.422 20.023 1.00 59.59 110 ASP A O 1
ATOM 872 N N . THR A 1 111 ? -33.348 34.396 20.124 1.00 60.41 111 THR A N 1
ATOM 873 C CA . THR A 1 111 ? -32.156 33.681 19.639 1.00 60.41 111 THR A CA 1
ATOM 874 C C . THR A 1 111 ? -31.798 34.053 18.201 1.00 60.41 111 THR A C 1
ATOM 876 O O . THR A 1 111 ? -30.624 34.087 17.838 1.00 60.41 111 THR A O 1
ATOM 879 N N . ARG A 1 112 ? -32.797 34.327 17.355 1.00 60.97 112 ARG A N 1
ATOM 880 C CA . ARG A 1 112 ? -32.563 34.731 15.962 1.00 60.97 112 ARG A CA 1
ATOM 881 C C . ARG A 1 112 ? -32.057 36.162 15.869 1.00 60.97 112 ARG A C 1
ATOM 883 O O . ARG A 1 112 ? -31.228 36.443 15.010 1.00 60.97 112 ARG A O 1
ATOM 890 N N . GLU A 1 113 ? -32.530 37.041 16.741 1.00 70.12 113 GLU A N 1
ATOM 891 C CA . GLU A 1 113 ? -32.095 38.432 16.792 1.00 70.12 113 GLU A CA 1
ATOM 892 C C . GLU A 1 113 ? -30.658 38.554 17.314 1.00 70.12 113 GLU A C 1
ATOM 894 O O . GLU A 1 113 ? -29.845 39.247 16.700 1.00 70.12 113 GLU A O 1
ATOM 899 N N . THR A 1 114 ? -30.292 37.781 18.345 1.00 67.06 114 THR A N 1
ATOM 900 C CA . THR A 1 114 ? -28.900 37.709 18.817 1.00 67.06 114 THR A CA 1
ATOM 901 C C . THR A 1 114 ? -27.971 37.142 17.749 1.00 67.06 114 THR A C 1
ATOM 903 O O . THR A 1 114 ? -26.942 37.741 17.456 1.00 67.06 114 THR A O 1
ATOM 906 N N . LEU A 1 115 ? -28.366 36.051 17.078 1.00 69.19 115 LEU A N 1
ATOM 907 C CA . LEU A 1 115 ? -27.541 35.438 16.033 1.00 69.19 115 LEU A CA 1
ATOM 908 C C . LEU A 1 115 ? -27.339 36.379 14.836 1.00 69.19 115 LEU A C 1
ATOM 910 O O . LEU A 1 115 ? -26.273 36.398 14.224 1.00 69.19 115 LEU A O 1
ATOM 914 N N . ARG A 1 116 ? -28.362 37.173 14.499 1.00 76.56 116 ARG A N 1
ATOM 915 C CA . ARG A 1 116 ? -28.296 38.160 13.416 1.00 76.56 116 ARG A CA 1
ATOM 916 C C . ARG A 1 116 ? -27.332 39.292 13.757 1.00 76.56 116 ARG A C 1
ATOM 918 O O . ARG A 1 116 ? -26.499 39.638 12.929 1.00 76.56 116 ARG A O 1
ATOM 925 N N . LYS A 1 117 ? -27.385 39.791 14.993 1.00 73.56 117 LYS A N 1
ATOM 926 C CA . LYS A 1 117 ? -26.466 40.818 15.494 1.00 73.56 117 LYS A CA 1
ATOM 927 C C . LYS A 1 117 ? -25.016 40.326 15.543 1.00 73.56 117 LYS A C 1
ATOM 929 O O . LYS A 1 117 ? -24.103 41.064 15.168 1.00 73.56 117 LYS A O 1
ATOM 934 N N . ASP A 1 118 ? -24.804 39.073 15.936 1.00 74.38 118 ASP A N 1
ATOM 935 C CA . ASP A 1 118 ? -23.477 38.454 15.938 1.00 74.38 118 ASP A CA 1
ATOM 936 C C . ASP A 1 118 ? -22.940 38.303 14.503 1.00 74.38 118 ASP A C 1
ATOM 938 O O . ASP A 1 118 ? -21.786 38.629 14.224 1.00 74.38 118 ASP A O 1
ATOM 942 N N . LEU A 1 119 ? -23.792 37.897 13.556 1.00 73.44 119 LEU A N 1
ATOM 943 C CA . LEU A 1 119 ? -23.439 37.777 12.137 1.00 73.44 119 LEU A CA 1
ATOM 944 C C . LEU A 1 119 ? -23.126 39.123 11.475 1.00 73.44 119 LEU A C 1
ATOM 946 O O . LEU A 1 119 ? -22.191 39.197 10.674 1.00 73.44 119 LEU A O 1
ATOM 950 N N . ASP A 1 120 ? -23.875 40.176 11.800 1.00 81.31 120 ASP A N 1
ATOM 951 C CA . ASP A 1 120 ? -23.622 41.528 11.291 1.00 81.31 120 ASP A CA 1
ATOM 952 C C . ASP A 1 120 ? -22.289 42.076 11.826 1.00 81.31 120 ASP A C 1
ATOM 954 O O . ASP A 1 120 ? -21.527 42.699 11.083 1.00 81.31 120 ASP A O 1
ATOM 958 N N . THR A 1 121 ? -21.951 41.749 13.077 1.00 80.06 121 THR A N 1
ATOM 959 C CA . THR A 1 121 ? -20.659 42.097 13.688 1.00 80.06 121 THR A CA 1
ATOM 960 C C . THR A 1 121 ? -19.500 41.401 12.970 1.00 80.06 121 THR A C 1
ATOM 962 O O . THR A 1 121 ? -18.564 42.060 12.518 1.00 80.06 121 THR A O 1
ATOM 965 N N . VAL A 1 122 ? -19.597 40.084 12.760 1.00 76.06 122 VAL A N 1
ATOM 966 C CA . VAL A 1 122 ? -18.575 39.299 12.041 1.00 76.06 122 VAL A CA 1
ATOM 967 C C . VAL A 1 122 ? -18.435 39.755 10.586 1.00 76.06 122 VAL A C 1
ATOM 969 O O . VAL A 1 122 ? -17.330 39.788 10.038 1.00 76.06 122 VAL A O 1
ATOM 972 N N . ARG A 1 123 ? -19.546 40.124 9.935 1.00 73.56 123 ARG A N 1
ATOM 973 C CA . ARG A 1 123 ? -19.527 40.660 8.568 1.00 73.56 123 ARG A CA 1
ATOM 974 C C . ARG A 1 123 ? -18.782 41.995 8.515 1.00 73.56 123 ARG A C 1
ATOM 976 O O . ARG A 1 123 ? -17.943 42.156 7.634 1.00 73.56 123 ARG A O 1
ATOM 983 N N . SER A 1 124 ? -19.022 42.888 9.475 1.00 80.19 124 SER A N 1
ATOM 984 C CA . SER A 1 124 ? -18.312 44.167 9.577 1.00 80.19 124 SER A CA 1
ATOM 985 C C . SER A 1 124 ? -16.810 43.987 9.823 1.00 80.19 124 SER A C 1
ATOM 987 O O . SER A 1 124 ? -16.009 44.655 9.175 1.00 80.19 124 SER A O 1
ATOM 989 N N . GLU A 1 125 ? -16.409 43.072 10.712 1.00 74.75 125 GLU A N 1
ATOM 990 C CA . GLU A 1 125 ? -14.988 42.783 10.973 1.00 74.75 125 GLU A CA 1
ATOM 991 C C . GLU A 1 125 ? -14.282 42.223 9.733 1.00 74.75 125 GLU A C 1
ATOM 993 O O . GLU A 1 125 ? -13.173 42.636 9.397 1.00 74.75 125 GLU A O 1
ATOM 998 N N . ARG A 1 126 ? -14.938 41.306 9.012 1.00 76.06 126 ARG A N 1
ATOM 999 C CA . ARG A 1 126 ? -14.402 40.730 7.774 1.00 76.06 126 ARG A CA 1
ATOM 1000 C C . ARG A 1 126 ? -14.250 41.781 6.679 1.00 76.06 126 ARG A C 1
ATOM 1002 O O . ARG A 1 126 ? -13.278 41.731 5.932 1.00 76.06 126 ARG A O 1
ATOM 1009 N N . ASP A 1 127 ? -15.218 42.683 6.547 1.00 75.62 127 ASP A N 1
ATOM 1010 C CA . ASP A 1 127 ? -15.202 43.698 5.497 1.00 75.62 127 ASP A CA 1
ATOM 1011 C C . ASP A 1 127 ? -14.134 44.770 5.787 1.00 75.62 127 ASP A C 1
ATOM 1013 O O . ASP A 1 127 ? -13.433 45.173 4.863 1.00 75.62 127 ASP A O 1
ATOM 1017 N N . ALA A 1 128 ? -13.903 45.116 7.061 1.00 76.31 128 ALA A N 1
ATOM 1018 C CA . ALA A 1 128 ? -12.767 45.945 7.476 1.00 76.31 128 ALA A CA 1
ATOM 1019 C C . ALA A 1 128 ? -11.417 45.261 7.188 1.00 76.31 128 ALA A C 1
ATOM 1021 O O . ALA A 1 128 ? -10.552 45.843 6.541 1.00 76.31 128 ALA A O 1
ATOM 1022 N N . LEU A 1 129 ? -11.271 43.983 7.562 1.00 70.38 129 LEU A N 1
ATOM 1023 C CA . LEU A 1 129 ? -10.046 43.216 7.308 1.00 70.38 129 LEU A CA 1
ATOM 1024 C C . LEU A 1 129 ? -9.774 43.033 5.806 1.00 70.38 129 LEU A C 1
ATOM 1026 O O . LEU A 1 129 ? -8.627 42.956 5.376 1.00 70.38 129 LEU A O 1
ATOM 1030 N N . ARG A 1 130 ? -10.834 42.931 4.996 1.00 72.75 130 ARG A N 1
ATOM 1031 C CA . ARG A 1 130 ? -10.732 42.834 3.538 1.00 72.75 130 ARG A CA 1
ATOM 1032 C C . ARG A 1 130 ? -10.245 44.138 2.921 1.00 72.75 130 ARG A C 1
ATOM 1034 O O . ARG A 1 130 ? -9.539 44.068 1.918 1.00 72.75 130 ARG A O 1
ATOM 1041 N N . GLU A 1 131 ? -10.619 45.279 3.489 1.00 72.94 131 GLU A N 1
ATOM 1042 C CA . GLU A 1 131 ? -10.144 46.579 3.023 1.00 72.94 131 GLU A CA 1
ATOM 1043 C C . GLU A 1 131 ? -8.679 46.794 3.398 1.00 72.94 131 GLU A C 1
ATOM 1045 O O . GLU A 1 131 ? -7.880 47.093 2.517 1.00 72.94 131 GLU A O 1
ATOM 1050 N N . ASP A 1 132 ? -8.291 46.455 4.629 1.00 68.56 132 ASP A N 1
ATOM 1051 C CA . ASP A 1 132 ? -6.884 46.457 5.058 1.00 68.56 132 ASP A CA 1
ATOM 1052 C C . ASP A 1 132 ? -6.014 45.513 4.203 1.00 68.56 132 ASP A C 1
ATOM 1054 O O . ASP A 1 132 ? -4.836 45.767 3.951 1.00 68.56 132 ASP A O 1
ATOM 1058 N N . LEU A 1 133 ? -6.599 44.411 3.719 1.00 65.81 133 LEU A N 1
ATOM 1059 C CA . LEU A 1 133 ? -5.922 43.4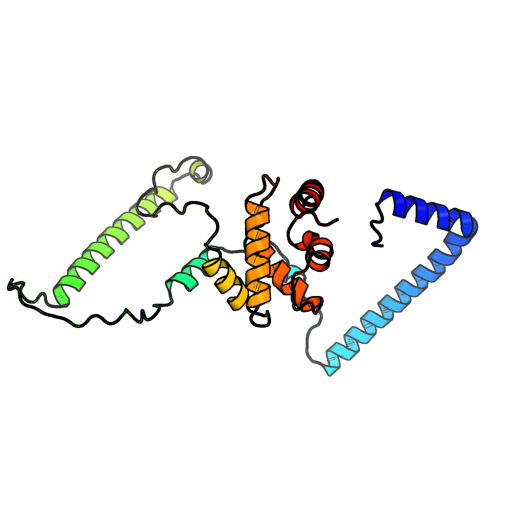36 2.868 1.00 65.81 133 LEU A CA 1
ATOM 1060 C C . LEU A 1 133 ? -5.745 43.911 1.415 1.00 65.81 133 LEU A C 1
ATOM 1062 O O . LEU A 1 133 ? -4.878 43.377 0.722 1.00 65.81 133 LEU A O 1
ATOM 1066 N N . LYS A 1 134 ? -6.531 44.886 0.931 1.00 69.44 134 LYS A N 1
ATOM 1067 C CA . LYS A 1 134 ? -6.398 45.408 -0.445 1.00 69.44 134 LYS A CA 1
ATOM 1068 C C . LYS A 1 134 ? -5.123 46.221 -0.645 1.00 69.44 134 LYS A C 1
ATOM 1070 O O . LYS A 1 134 ? -4.574 46.195 -1.744 1.00 69.44 134 LYS A O 1
ATOM 1075 N N . ASP A 1 135 ? -4.650 46.879 0.407 1.00 70.00 135 ASP A N 1
ATOM 1076 C CA . ASP A 1 135 ? -3.480 47.761 0.356 1.00 70.00 135 ASP A CA 1
ATOM 1077 C C . ASP A 1 135 ? -2.179 47.053 0.782 1.00 70.00 135 ASP A C 1
ATOM 1079 O O . ASP A 1 135 ? -1.105 47.659 0.804 1.00 70.00 135 ASP A O 1
ATOM 1083 N N . MET A 1 136 ? -2.250 45.755 1.105 1.00 61.12 136 MET A N 1
ATOM 1084 C CA . MET A 1 136 ? -1.117 44.982 1.611 1.00 61.12 136 MET A CA 1
ATOM 1085 C C . MET A 1 136 ? -0.352 44.270 0.484 1.00 61.12 136 MET A C 1
ATOM 1087 O O . MET A 1 136 ? -0.924 43.527 -0.314 1.00 61.12 136 MET A O 1
ATOM 1091 N N . ASP A 1 137 ? 0.972 44.467 0.440 1.00 69.69 137 ASP A N 1
ATOM 1092 C CA . ASP A 1 137 ? 1.861 43.837 -0.546 1.00 69.69 137 ASP A CA 1
ATOM 1093 C C . ASP A 1 137 ? 1.741 42.296 -0.475 1.00 69.69 137 ASP A C 1
ATOM 1095 O O . ASP A 1 137 ? 1.945 41.710 0.597 1.00 69.69 137 ASP A O 1
ATOM 1099 N N . PRO A 1 138 ? 1.455 41.599 -1.595 1.00 57.75 138 PRO A N 1
ATOM 1100 C CA . PRO A 1 138 ? 1.310 40.143 -1.629 1.00 57.75 138 PRO A CA 1
ATOM 1101 C C . PRO A 1 138 ? 2.550 39.372 -1.147 1.00 57.75 138 PRO A C 1
ATOM 1103 O O . PRO A 1 138 ? 2.436 38.193 -0.808 1.00 57.75 138 PRO A O 1
ATOM 1106 N N . ARG A 1 139 ? 3.729 40.005 -1.060 1.00 50.12 139 ARG A N 1
ATOM 1107 C CA . ARG A 1 139 ? 4.931 39.401 -0.457 1.00 50.12 139 ARG A CA 1
ATOM 1108 C C . ARG A 1 139 ? 4.905 39.367 1.075 1.00 50.12 139 ARG A C 1
ATOM 1110 O O . ARG A 1 139 ? 5.532 38.485 1.658 1.00 50.12 139 ARG A O 1
ATOM 1117 N N . ALA A 1 140 ? 4.158 40.256 1.730 1.00 50.06 140 ALA A N 1
ATOM 1118 C CA . ALA A 1 140 ? 4.021 40.285 3.190 1.00 50.06 140 ALA A CA 1
ATOM 1119 C C . ALA A 1 140 ? 3.095 39.172 3.722 1.00 50.06 140 ALA A C 1
ATOM 1121 O O . ALA A 1 140 ? 3.285 38.685 4.837 1.00 50.06 140 ALA A O 1
ATOM 1122 N N . LEU A 1 141 ? 2.155 38.688 2.897 1.00 53.16 141 LEU A N 1
ATOM 1123 C CA . LEU A 1 141 ? 1.236 37.597 3.251 1.00 53.16 141 LEU A CA 1
ATOM 1124 C C . LEU A 1 141 ? 1.924 36.247 3.488 1.00 53.16 141 LEU A C 1
ATOM 1126 O O . LEU A 1 141 ? 1.352 35.375 4.140 1.00 53.16 141 LEU A O 1
ATOM 1130 N N . PHE A 1 142 ? 3.148 36.067 2.986 1.00 47.03 142 PHE A N 1
ATOM 1131 C CA . PHE A 1 142 ? 3.862 34.795 3.081 1.00 47.03 142 PHE A CA 1
ATOM 1132 C C . PHE A 1 142 ? 4.785 34.688 4.305 1.00 47.03 142 PHE A C 1
ATOM 1134 O O . PHE A 1 142 ? 5.277 33.599 4.589 1.00 47.03 142 PHE A O 1
ATOM 1141 N N . PHE A 1 143 ? 5.021 35.784 5.042 1.00 40.09 143 PHE A N 1
ATOM 1142 C CA . PHE A 1 143 ? 6.070 35.820 6.074 1.00 40.09 143 PHE A CA 1
ATOM 1143 C C . PHE A 1 143 ? 5.635 36.223 7.488 1.00 40.09 143 PHE A C 1
ATOM 1145 O O . PHE A 1 143 ? 6.460 36.197 8.399 1.00 40.09 143 PHE A O 1
ATOM 1152 N N . GLY A 1 144 ? 4.356 36.509 7.736 1.00 48.81 144 GLY A N 1
ATOM 1153 C CA . GLY A 1 144 ? 3.913 36.795 9.100 1.00 48.81 144 GLY A CA 1
ATOM 1154 C C . GLY A 1 144 ? 2.418 36.632 9.317 1.00 48.81 144 GLY A C 1
ATOM 1155 O O . GLY A 1 144 ? 1.651 37.540 9.033 1.00 48.81 144 GLY A O 1
ATOM 1156 N N . SER A 1 145 ? 1.990 35.513 9.906 1.00 43.53 145 SER A N 1
ATOM 1157 C CA . SER A 1 145 ? 0.722 35.492 10.647 1.00 43.53 145 SER A CA 1
ATOM 1158 C C . SER A 1 145 ? 0.749 34.484 11.801 1.00 43.53 145 SER A C 1
ATOM 1160 O O . SER A 1 145 ? 0.482 33.295 11.669 1.00 43.53 145 SER A O 1
ATOM 1162 N N . SER A 1 146 ? 1.058 34.990 12.994 1.00 40.28 146 SER A N 1
ATOM 1163 C CA . SER A 1 146 ? 0.856 34.318 14.283 1.00 40.28 146 SER A CA 1
ATOM 1164 C C . SER A 1 146 ? -0.493 34.688 14.931 1.00 40.28 146 SER A C 1
ATOM 1166 O O . SER A 1 146 ? -0.682 34.460 16.125 1.00 40.28 146 SER A O 1
ATOM 1168 N N . ALA A 1 147 ? -1.453 35.218 14.159 1.00 44.75 147 ALA A N 1
ATOM 1169 C CA . ALA A 1 147 ? -2.674 35.855 14.674 1.00 44.75 147 ALA A CA 1
ATOM 1170 C C . ALA A 1 147 ? -4.011 35.158 14.324 1.00 44.75 147 ALA A C 1
ATOM 1172 O O . ALA A 1 147 ? -5.070 35.723 14.572 1.00 44.75 147 ALA A O 1
ATOM 1173 N N . ALA A 1 148 ? -4.001 33.915 13.829 1.00 44.16 148 ALA A N 1
ATOM 1174 C CA . ALA A 1 148 ? -5.214 33.103 13.630 1.00 44.16 148 ALA A CA 1
ATOM 1175 C C . ALA A 1 148 ? -5.194 31.854 14.525 1.00 44.16 148 ALA A C 1
ATOM 1177 O O . ALA A 1 148 ? -5.222 30.718 14.067 1.00 44.16 148 ALA A O 1
ATOM 1178 N N . ARG A 1 149 ? -5.093 32.074 15.839 1.00 44.53 149 ARG A N 1
ATOM 1179 C CA . ARG A 1 149 ? -5.131 31.020 16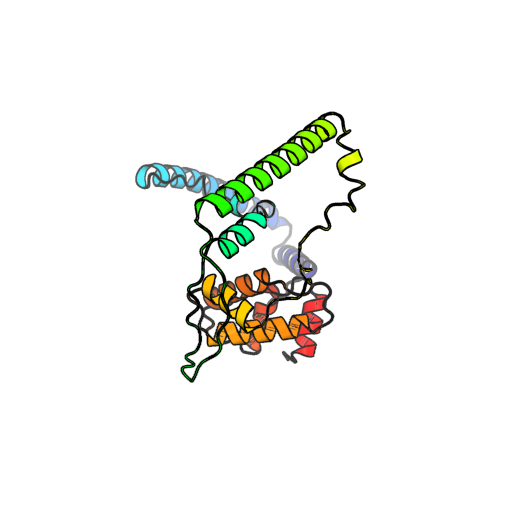.865 1.00 44.53 149 ARG A CA 1
ATOM 1180 C C . ARG A 1 149 ? -6.420 31.107 17.684 1.00 44.53 149 ARG A C 1
ATOM 1182 O O . ARG A 1 149 ? -6.387 31.051 18.908 1.00 44.53 149 ARG A O 1
ATOM 1189 N N . ARG A 1 150 ? -7.561 31.307 17.018 1.00 42.84 150 ARG A N 1
ATOM 1190 C CA . ARG A 1 150 ? -8.879 31.238 17.660 1.00 42.84 150 ARG A CA 1
ATOM 1191 C C . ARG A 1 150 ? -9.581 29.974 17.169 1.00 42.84 150 ARG A C 1
ATOM 1193 O O . ARG A 1 150 ? -9.863 29.833 15.986 1.00 42.84 150 ARG A O 1
ATOM 1200 N N . THR A 1 151 ? -9.749 29.046 18.110 1.00 47.34 151 THR A N 1
ATOM 1201 C CA . THR A 1 151 ? -10.587 27.838 18.041 1.00 47.34 151 THR A CA 1
ATOM 1202 C C . THR A 1 151 ? -10.291 26.872 16.893 1.00 47.34 151 THR A C 1
ATOM 1204 O O . THR A 1 151 ? -11.125 26.605 16.036 1.00 47.34 151 THR A O 1
ATOM 1207 N N . SER A 1 152 ? -9.113 26.262 16.911 1.00 47.78 152 SER A N 1
ATOM 1208 C CA . SER A 1 152 ? -8.979 24.883 16.438 1.00 47.78 152 SER A CA 1
ATOM 1209 C C . SER A 1 152 ? -8.476 24.083 17.633 1.00 47.78 152 SER A C 1
ATOM 1211 O O . SER A 1 152 ? -7.413 24.434 18.156 1.00 47.78 152 SER A O 1
ATOM 1213 N N . PRO A 1 153 ? -9.214 23.068 18.125 1.00 41.34 153 PRO A N 1
ATOM 1214 C CA . PRO A 1 153 ? -8.606 22.065 18.984 1.00 41.34 153 PRO A CA 1
ATOM 1215 C C . PRO A 1 153 ? -7.359 21.590 18.248 1.00 41.34 153 PRO A C 1
ATOM 1217 O O . PRO A 1 153 ? -7.411 21.371 17.037 1.00 41.34 153 PRO A O 1
ATOM 1220 N N . SER A 1 154 ? -6.228 21.526 18.935 1.00 38.81 154 SER A N 1
ATOM 1221 C CA . SER A 1 154 ? -4.987 21.009 18.375 1.00 38.81 154 SER A CA 1
ATOM 1222 C C . SER A 1 154 ? -5.264 19.688 17.649 1.00 38.81 154 SER A C 1
ATOM 1224 O O . SER A 1 154 ? -5.491 18.666 18.296 1.00 38.81 154 SER A O 1
ATOM 1226 N N . LEU A 1 155 ? -5.266 19.708 16.313 1.00 41.41 155 LEU A N 1
ATOM 1227 C CA . LEU A 1 155 ? -5.142 18.514 15.487 1.00 41.41 155 LEU A CA 1
ATOM 1228 C C . LEU A 1 155 ? -3.730 17.990 15.746 1.00 41.41 155 LEU A C 1
ATOM 1230 O O . LEU A 1 155 ? -2.783 18.335 15.043 1.00 41.41 155 LEU A O 1
ATOM 1234 N N . SER A 1 156 ? -3.570 17.228 16.830 1.00 38.91 156 SER A N 1
ATOM 1235 C CA . SER A 1 156 ? -2.391 16.394 17.022 1.00 38.91 156 SER A CA 1
ATOM 1236 C C . SER A 1 156 ? -2.251 15.554 15.762 1.00 38.91 156 SER A C 1
ATOM 1238 O O . SER A 1 156 ? -3.186 14.843 15.401 1.00 38.91 156 SER A O 1
ATOM 1240 N N . GLY A 1 157 ? -1.105 15.651 15.088 1.00 52.88 157 GLY A N 1
ATOM 1241 C CA . GLY A 1 157 ? -0.753 14.886 13.888 1.00 52.88 157 GLY A CA 1
ATOM 1242 C C . GLY A 1 157 ? -0.571 13.385 14.144 1.00 52.88 157 GLY A C 1
ATOM 1243 O O . GLY A 1 157 ? 0.351 12.778 13.611 1.00 52.88 157 GLY A O 1
ATOM 1244 N N . ALA A 1 158 ? -1.408 12.801 15.000 1.00 65.38 158 ALA A N 1
ATOM 1245 C CA . ALA A 1 158 ? -1.445 11.387 15.308 1.00 65.38 158 ALA A CA 1
ATOM 1246 C C . ALA A 1 158 ? -2.308 10.654 14.274 1.00 65.38 158 ALA A C 1
ATOM 1248 O O . ALA A 1 158 ? -3.362 11.140 13.857 1.00 65.38 158 ALA A O 1
ATOM 1249 N N . TYR A 1 159 ? -1.861 9.463 13.878 1.00 76.81 159 TYR A N 1
ATOM 1250 C CA . TYR A 1 159 ? -2.664 8.555 13.067 1.00 76.81 159 TYR A CA 1
ATOM 1251 C C . TYR A 1 159 ? -3.969 8.186 13.793 1.00 76.81 159 TYR A C 1
ATOM 1253 O O . TYR A 1 159 ? -3.976 8.113 15.027 1.00 76.81 159 TYR A O 1
ATOM 1261 N N . PRO A 1 160 ? -5.071 7.948 13.056 1.00 87.69 160 PRO A N 1
ATOM 1262 C CA . PRO A 1 160 ? -6.321 7.488 13.649 1.00 87.69 160 PRO A CA 1
ATOM 1263 C C . PRO A 1 160 ? -6.130 6.159 14.396 1.00 87.69 160 PRO A C 1
ATOM 1265 O O . PRO A 1 160 ? -5.150 5.437 14.196 1.00 87.69 160 PRO A O 1
ATOM 1268 N N . SER A 1 161 ? -7.083 5.819 15.267 1.00 89.31 161 SER A N 1
ATOM 1269 C CA . SER A 1 161 ? -7.115 4.494 15.894 1.00 89.31 161 SER A CA 1
ATOM 1270 C C . SER A 1 161 ? -7.224 3.388 14.835 1.00 89.31 161 SER A C 1
ATOM 1272 O O . SER A 1 161 ? -7.723 3.634 13.737 1.00 89.31 161 SER A O 1
ATOM 1274 N N . ALA A 1 162 ? -6.799 2.162 15.174 1.00 90.50 162 ALA A N 1
ATOM 1275 C CA . ALA A 1 162 ? -6.931 1.007 14.274 1.00 90.50 162 ALA A CA 1
ATOM 1276 C C . ALA A 1 162 ? -8.377 0.829 13.786 1.00 90.50 162 ALA A C 1
ATOM 1278 O O . ALA A 1 162 ? -8.602 0.722 12.588 1.00 90.50 162 ALA A O 1
ATOM 1279 N N . GLU A 1 163 ? -9.350 0.917 14.696 1.00 89.25 163 GLU A N 1
ATOM 1280 C CA . GLU A 1 163 ? -10.782 0.863 14.374 1.00 89.25 163 GLU A CA 1
ATOM 1281 C C . GLU A 1 163 ? -11.189 1.919 13.338 1.00 89.25 163 GLU A C 1
ATOM 1283 O O . GLU A 1 163 ? -11.875 1.632 12.357 1.00 89.25 163 GLU A O 1
ATOM 1288 N N . ARG A 1 164 ? -10.727 3.163 13.518 1.00 88.56 164 ARG A N 1
ATOM 1289 C CA . ARG A 1 164 ? -11.067 4.264 12.615 1.00 88.56 164 ARG A CA 1
ATOM 1290 C C . ARG A 1 164 ? -10.389 4.108 11.255 1.00 88.56 164 ARG A C 1
ATOM 1292 O O . ARG A 1 164 ? -11.018 4.402 10.244 1.00 88.56 164 ARG A O 1
ATOM 1299 N N . GLU A 1 165 ? -9.141 3.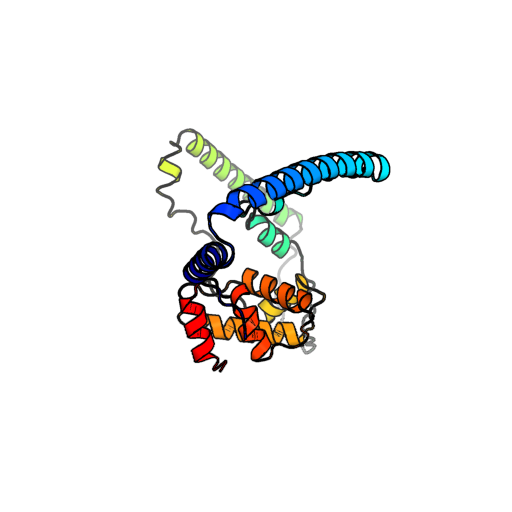648 11.212 1.00 91.06 165 GLU A N 1
ATOM 1300 C CA . GLU A 1 165 ? -8.437 3.366 9.957 1.00 91.06 165 GLU A CA 1
ATOM 1301 C C . GLU A 1 165 ? -9.059 2.186 9.207 1.00 91.06 165 GLU A C 1
ATOM 1303 O O . GLU A 1 165 ? -9.298 2.296 8.008 1.00 91.06 165 GLU A O 1
ATOM 1308 N N . LYS A 1 166 ? -9.417 1.109 9.911 1.00 93.50 166 LYS A N 1
ATOM 1309 C CA . LYS A 1 166 ? -10.150 -0.034 9.354 1.00 93.50 166 LYS A CA 1
ATOM 1310 C C . LYS A 1 166 ? -11.479 0.409 8.742 1.00 93.50 166 LYS A C 1
ATOM 1312 O O . LYS A 1 166 ? -11.764 0.059 7.601 1.00 93.50 166 LYS A O 1
ATOM 1317 N N . ALA A 1 167 ? -12.250 1.245 9.440 1.00 89.31 167 ALA A N 1
ATOM 1318 C CA . ALA A 1 167 ? -13.489 1.808 8.903 1.00 89.31 167 ALA A CA 1
ATOM 1319 C C . ALA A 1 167 ? -13.255 2.649 7.632 1.00 89.31 167 ALA A C 1
ATOM 1321 O O . ALA A 1 167 ? -14.048 2.592 6.693 1.00 89.31 167 ALA A O 1
ATOM 1322 N N . ILE A 1 168 ? -12.149 3.403 7.568 1.00 89.88 168 ILE A N 1
ATOM 1323 C CA . ILE A 1 168 ? -11.754 4.140 6.357 1.00 89.88 168 ILE A CA 1
ATOM 1324 C C . ILE A 1 168 ? -11.421 3.168 5.217 1.00 89.88 168 ILE A C 1
ATOM 1326 O O . ILE A 1 168 ? -11.892 3.372 4.099 1.00 89.88 168 ILE A O 1
ATOM 1330 N N . VAL A 1 169 ? -10.641 2.116 5.484 1.00 93.12 169 VAL A N 1
ATOM 1331 C CA . VAL A 1 169 ? -10.277 1.101 4.482 1.00 93.12 169 VAL A CA 1
ATOM 1332 C C . VAL A 1 169 ? -11.528 0.417 3.932 1.00 93.12 169 VAL A C 1
ATOM 1334 O O . VAL A 1 169 ? -11.707 0.414 2.719 1.00 93.12 169 VAL A O 1
ATOM 1337 N N . LEU A 1 170 ? -12.435 -0.054 4.793 1.00 90.38 170 LEU A N 1
ATOM 1338 C CA . LEU A 1 170 ? -13.694 -0.694 4.384 1.00 90.38 170 LEU A CA 1
ATOM 1339 C C . LEU A 1 170 ? -14.594 0.251 3.575 1.00 90.38 170 LEU A C 1
ATOM 1341 O O . LEU A 1 170 ? -15.200 -0.155 2.591 1.00 90.38 170 LEU A O 1
ATOM 1345 N N . SER A 1 171 ? -14.645 1.536 3.938 1.00 92.38 171 SER A N 1
ATOM 1346 C CA . SER A 1 171 ? -15.403 2.536 3.177 1.00 92.38 171 SER A CA 1
ATOM 1347 C C . SER A 1 171 ? -14.814 2.795 1.785 1.00 92.38 171 SER A C 1
ATOM 1349 O O . SER A 1 171 ? -15.556 3.085 0.847 1.00 92.38 171 SER A O 1
ATOM 1351 N N . ARG A 1 172 ? -13.484 2.722 1.629 1.00 90.38 172 ARG A N 1
ATOM 1352 C CA . ARG A 1 172 ? -12.797 3.010 0.356 1.00 90.38 172 ARG A CA 1
ATOM 1353 C C . ARG A 1 172 ? -12.529 1.786 -0.506 1.00 90.38 172 ARG A C 1
ATOM 1355 O O . ARG A 1 172 ? -12.251 1.955 -1.694 1.00 90.38 172 ARG A O 1
ATOM 1362 N N . VAL A 1 173 ? -12.591 0.602 0.084 1.00 93.38 173 VAL A N 1
ATOM 1363 C CA . VAL A 1 173 ? -12.358 -0.692 -0.551 1.00 93.38 173 VAL A CA 1
ATOM 1364 C C . VAL A 1 173 ? -13.430 -1.660 -0.029 1.00 93.38 173 VAL A C 1
ATOM 1366 O O . VAL A 1 173 ? -13.127 -2.513 0.795 1.00 93.38 173 VAL A O 1
ATOM 1369 N N . PRO A 1 174 ? -14.699 -1.525 -0.454 1.00 89.50 174 PRO A N 1
ATOM 1370 C CA . PRO A 1 174 ? -15.813 -2.296 0.116 1.00 89.50 174 PRO A CA 1
ATOM 1371 C C . PRO A 1 174 ? -15.741 -3.803 -0.172 1.00 89.50 174 PRO A C 1
ATOM 1373 O O . PRO A 1 174 ? -16.414 -4.587 0.484 1.00 89.50 174 PRO A O 1
ATOM 1376 N N . GLU A 1 175 ? -14.927 -4.208 -1.147 1.00 87.44 175 GLU A N 1
ATOM 1377 C CA . GLU A 1 175 ? -14.720 -5.605 -1.543 1.00 87.44 175 GLU A CA 1
ATOM 1378 C C . GLU A 1 175 ? -13.738 -6.356 -0.628 1.00 87.44 175 GLU A C 1
ATOM 1380 O O . GLU A 1 175 ? -13.637 -7.578 -0.708 1.00 87.44 175 GLU A O 1
ATOM 1385 N N . ILE A 1 176 ? -12.995 -5.654 0.237 1.00 89.19 176 ILE A N 1
ATOM 1386 C CA . ILE A 1 176 ? -12.009 -6.299 1.107 1.00 89.19 176 ILE A CA 1
ATOM 1387 C C . ILE A 1 176 ? -12.687 -7.031 2.265 1.00 89.19 176 ILE A C 1
ATOM 1389 O O . ILE A 1 176 ? -13.576 -6.498 2.931 1.00 89.19 176 ILE A O 1
ATOM 1393 N N . ALA A 1 177 ? -12.221 -8.247 2.553 1.00 89.25 177 ALA A N 1
ATOM 1394 C CA . ALA A 1 177 ? -12.654 -8.976 3.735 1.00 89.25 177 ALA A CA 1
ATOM 1395 C C . ALA A 1 177 ? -12.267 -8.215 5.013 1.00 89.25 177 ALA A C 1
ATOM 1397 O O . ALA A 1 177 ? -11.151 -7.707 5.148 1.00 89.25 177 ALA A O 1
ATOM 1398 N N . GLU A 1 178 ? -13.169 -8.183 5.994 1.00 89.94 178 GLU A N 1
ATOM 1399 C CA . GLU A 1 178 ? -12.960 -7.439 7.239 1.00 89.94 178 GLU A CA 1
ATOM 1400 C C . GLU A 1 178 ? -11.718 -7.913 8.017 1.00 89.94 178 GLU A C 1
ATOM 1402 O O . GLU A 1 178 ? -10.983 -7.099 8.578 1.00 89.94 178 GLU A O 1
ATOM 1407 N N . GLN A 1 179 ? -11.456 -9.222 8.001 1.00 89.56 179 GLN A N 1
ATOM 1408 C CA . GLN A 1 179 ? -10.276 -9.837 8.619 1.00 89.56 179 GLN A CA 1
ATOM 1409 C C . GLN A 1 179 ? -8.971 -9.414 7.931 1.00 89.56 179 GLN A C 1
ATOM 1411 O O . GLN A 1 179 ? -7.964 -9.169 8.600 1.00 89.56 179 GLN A O 1
ATOM 1416 N N . LEU A 1 180 ? -8.993 -9.291 6.600 1.00 91.00 180 LEU A N 1
ATOM 1417 C CA . LEU A 1 180 ? -7.848 -8.835 5.820 1.00 91.00 180 LEU A CA 1
ATOM 1418 C C . LEU A 1 180 ? -7.566 -7.352 6.081 1.00 91.00 180 LEU A C 1
ATOM 1420 O O . LEU A 1 180 ? -6.415 -6.975 6.293 1.00 91.00 180 LEU A O 1
ATOM 1424 N N . ALA A 1 181 ? -8.613 -6.522 6.137 1.00 93.00 181 ALA A N 1
ATOM 1425 C CA . ALA A 1 181 ? -8.488 -5.111 6.494 1.00 93.00 181 ALA A CA 1
ATOM 1426 C C . ALA A 1 181 ? -7.928 -4.917 7.911 1.00 93.00 181 ALA A C 1
ATOM 1428 O O . ALA A 1 181 ? -7.062 -4.066 8.105 1.00 93.00 181 ALA A O 1
ATOM 1429 N N . ASP A 1 182 ? -8.382 -5.708 8.888 1.00 93.38 182 ASP A N 1
ATOM 1430 C CA . ASP A 1 182 ? -7.835 -5.662 10.246 1.00 93.38 182 ASP A CA 1
ATOM 1431 C C . ASP A 1 182 ? -6.348 -6.045 10.261 1.00 93.38 182 ASP A C 1
ATOM 1433 O O . ASP A 1 182 ? -5.514 -5.256 10.704 1.00 93.38 182 ASP A O 1
ATOM 1437 N N . SER A 1 183 ? -5.993 -7.189 9.667 1.00 92.44 183 SER A N 1
ATOM 1438 C CA . SER A 1 183 ? -4.604 -7.671 9.586 1.00 92.44 183 SER A CA 1
ATOM 1439 C C . SER A 1 183 ? -3.673 -6.659 8.908 1.00 92.44 183 SER A C 1
ATOM 1441 O O . SER A 1 183 ? -2.558 -6.402 9.378 1.00 92.44 183 SER A O 1
ATOM 1443 N N . LEU A 1 184 ? -4.146 -6.031 7.829 1.00 95.69 184 LEU A N 1
ATOM 1444 C CA . LEU A 1 184 ? -3.442 -4.962 7.131 1.00 95.69 184 LEU A CA 1
ATOM 1445 C C . LEU A 1 184 ? -3.213 -3.756 8.041 1.00 95.69 184 LEU A C 1
ATOM 1447 O O . LEU A 1 184 ? -2.083 -3.281 8.156 1.00 95.69 184 LEU A O 1
ATOM 1451 N N . VAL A 1 185 ? -4.256 -3.269 8.718 1.00 96.06 185 VAL A N 1
ATOM 1452 C CA . VAL A 1 185 ? -4.153 -2.100 9.601 1.00 96.06 185 VAL A CA 1
ATOM 1453 C C . VAL A 1 185 ? -3.221 -2.383 10.778 1.00 96.06 185 VAL A C 1
ATOM 1455 O O . VAL A 1 185 ? -2.386 -1.534 11.102 1.00 96.06 185 VAL A O 1
ATOM 1458 N N . GLN A 1 186 ? -3.286 -3.573 11.385 1.00 94.56 186 GLN A N 1
ATOM 1459 C CA . GLN A 1 186 ? -2.354 -3.961 12.449 1.00 94.56 186 GLN A CA 1
ATOM 1460 C C . GLN A 1 186 ? -0.907 -3.983 11.945 1.00 94.56 186 GLN A C 1
ATOM 1462 O O . GLN A 1 186 ? -0.023 -3.416 12.594 1.00 94.56 186 GLN A O 1
ATOM 1467 N N . THR A 1 187 ? -0.666 -4.542 10.756 1.00 93.62 187 THR A N 1
ATOM 1468 C CA . THR A 1 187 ? 0.670 -4.561 10.143 1.00 93.62 187 THR A CA 1
ATOM 1469 C C . THR A 1 187 ? 1.179 -3.147 9.857 1.00 93.62 187 THR A C 1
ATOM 1471 O O . THR A 1 187 ? 2.304 -2.809 10.224 1.00 93.62 187 THR A O 1
ATOM 1474 N N . VAL A 1 188 ? 0.354 -2.263 9.287 1.00 94.31 188 VAL A N 1
ATOM 1475 C CA . VAL A 1 188 ? 0.737 -0.862 9.046 1.00 94.31 188 VAL A CA 1
ATOM 1476 C C . VAL A 1 188 ? 1.040 -0.130 10.356 1.00 94.31 188 VAL A C 1
ATOM 1478 O O . VAL A 1 188 ? 2.000 0.640 10.428 1.00 94.31 188 VAL A O 1
ATOM 1481 N N . ARG A 1 189 ? 0.270 -0.367 11.423 1.00 91.38 189 ARG A N 1
ATOM 1482 C CA . ARG A 1 189 ? 0.557 0.223 12.739 1.00 91.38 189 ARG A CA 1
ATOM 1483 C C . ARG A 1 189 ? 1.870 -0.285 13.322 1.00 91.38 189 ARG A C 1
ATOM 1485 O O . ARG A 1 189 ? 2.623 0.527 13.860 1.00 91.38 189 ARG A O 1
ATOM 1492 N N . ALA A 1 190 ? 2.169 -1.574 13.170 1.00 89.88 190 ALA A N 1
ATOM 1493 C CA . ALA A 1 190 ? 3.466 -2.124 13.542 1.00 89.88 190 ALA A CA 1
ATOM 1494 C C . ALA A 1 190 ? 4.591 -1.422 12.765 1.00 89.88 190 ALA A C 1
ATOM 1496 O O . ALA A 1 190 ? 5.527 -0.926 13.386 1.00 89.88 190 ALA A O 1
ATOM 1497 N N . LEU A 1 191 ? 4.452 -1.247 11.445 1.00 89.94 191 LEU A N 1
ATOM 1498 C CA . LEU A 1 191 ? 5.413 -0.502 10.621 1.00 89.94 191 LEU A CA 1
ATOM 1499 C C . LEU A 1 191 ? 5.599 0.952 11.089 1.00 89.94 191 LEU A C 1
ATOM 1501 O O . LEU A 1 191 ? 6.724 1.438 11.147 1.00 89.94 191 LEU A O 1
ATOM 1505 N N . ARG A 1 192 ? 4.525 1.656 11.472 1.00 87.31 192 ARG A N 1
ATOM 1506 C CA . ARG A 1 192 ? 4.604 3.040 11.990 1.00 87.31 192 ARG A CA 1
ATOM 1507 C C . ARG A 1 192 ? 5.284 3.145 13.353 1.00 87.31 192 ARG A C 1
ATOM 1509 O O . ARG A 1 192 ? 5.773 4.220 13.685 1.00 87.31 192 ARG A O 1
ATOM 1516 N N . SER A 1 193 ? 5.290 2.067 14.137 1.00 86.62 193 SER A N 1
ATOM 1517 C CA . SER A 1 193 ? 6.030 2.010 15.403 1.00 86.62 193 SER A CA 1
ATOM 1518 C C . SER A 1 193 ? 7.538 1.823 15.203 1.00 86.62 193 SER A C 1
ATOM 1520 O O . SER A 1 193 ? 8.312 2.053 16.128 1.00 86.62 193 SER A O 1
ATOM 1522 N N . MET A 1 194 ? 7.964 1.450 13.992 1.00 85.50 194 MET A N 1
ATOM 1523 C CA . MET A 1 194 ? 9.373 1.362 13.619 1.00 85.50 194 MET A CA 1
ATOM 1524 C C . MET A 1 194 ? 9.899 2.753 13.242 1.00 85.50 194 MET A C 1
ATOM 1526 O O . MET A 1 194 ? 9.180 3.564 12.659 1.00 85.50 194 MET A O 1
ATOM 1530 N N . GLU A 1 195 ? 11.179 3.032 13.513 1.00 79.44 195 GLU A N 1
ATOM 1531 C CA . GLU A 1 195 ? 11.812 4.323 13.181 1.00 79.44 195 GLU A CA 1
ATOM 1532 C C . GLU A 1 195 ? 12.102 4.453 11.669 1.00 79.44 195 GLU A C 1
ATOM 1534 O O . GLU A 1 195 ? 13.259 4.540 11.263 1.00 79.44 195 GLU A O 1
ATOM 1539 N N . LEU A 1 196 ? 11.100 4.328 10.799 1.00 81.81 196 LEU A N 1
ATOM 1540 C CA . LEU A 1 196 ? 11.230 4.414 9.334 1.00 81.81 196 LEU A CA 1
ATOM 1541 C C . LEU A 1 196 ? 11.614 5.829 8.881 1.00 81.81 196 LEU A C 1
ATOM 1543 O O . LEU A 1 196 ? 11.258 6.809 9.533 1.00 81.81 196 LEU A O 1
ATOM 1547 N N . LYS A 1 197 ? 12.285 5.956 7.726 1.00 79.81 197 LYS A N 1
ATOM 1548 C CA . LYS A 1 197 ? 12.555 7.280 7.127 1.00 79.81 197 LYS A CA 1
ATOM 1549 C C . LYS A 1 197 ? 11.261 8.016 6.808 1.00 79.81 197 LYS A C 1
ATOM 1551 O O . LYS A 1 197 ? 11.174 9.228 6.996 1.00 79.81 197 LYS A O 1
ATOM 1556 N N . LYS A 1 198 ? 10.267 7.276 6.315 1.00 82.81 198 LYS A N 1
ATOM 1557 C CA . LYS A 1 198 ? 8.915 7.781 6.104 1.00 82.81 198 LYS A CA 1
ATOM 1558 C C . LYS A 1 198 ? 7.906 6.744 6.573 1.00 82.81 198 LYS A C 1
ATOM 1560 O O . LYS A 1 198 ? 7.776 5.681 5.974 1.00 82.81 198 LYS A O 1
ATOM 1565 N N . SER A 1 199 ? 7.171 7.076 7.629 1.00 87.69 199 SER A N 1
ATOM 1566 C CA . SER A 1 199 ? 6.066 6.242 8.093 1.00 87.69 199 SER A CA 1
ATOM 1567 C C . SER A 1 199 ? 4.956 6.184 7.031 1.00 87.69 199 SER A C 1
ATOM 1569 O O . SER A 1 199 ? 4.634 7.222 6.442 1.00 87.69 199 SER A O 1
ATOM 1571 N N . PRO A 1 200 ? 4.357 5.006 6.785 1.00 89.69 200 PRO A N 1
ATOM 1572 C CA . PRO A 1 200 ? 3.275 4.865 5.814 1.00 89.69 200 PRO A CA 1
ATOM 1573 C C . PRO A 1 200 ? 2.041 5.659 6.245 1.00 89.69 200 PRO A C 1
ATOM 1575 O O . PRO A 1 200 ? 1.663 5.620 7.419 1.00 89.69 200 PRO A O 1
ATOM 1578 N N . SER A 1 201 ? 1.396 6.366 5.315 1.00 91.06 201 SER A N 1
ATOM 1579 C CA . SER A 1 201 ? 0.172 7.116 5.600 1.00 91.06 201 SER A CA 1
ATOM 1580 C C . SER A 1 201 ? -1.080 6.248 5.428 1.00 91.06 201 SER A C 1
ATOM 1582 O O . SER A 1 201 ? -0.995 5.062 5.115 1.00 91.06 201 SER A O 1
ATOM 1584 N N . ILE A 1 202 ? -2.257 6.828 5.677 1.00 91.12 202 ILE A N 1
ATOM 1585 C CA . ILE A 1 202 ? -3.547 6.145 5.482 1.00 91.12 202 ILE A CA 1
ATOM 1586 C C . ILE A 1 202 ? -3.767 5.828 3.995 1.00 91.12 202 ILE A C 1
ATOM 1588 O O . ILE A 1 202 ? -4.352 4.800 3.666 1.00 91.12 202 ILE A O 1
ATOM 1592 N N . SER A 1 203 ? -3.287 6.687 3.089 1.00 91.06 203 SER A N 1
ATOM 1593 C CA . SER A 1 203 ? -3.403 6.455 1.647 1.00 91.06 203 SER A CA 1
ATOM 1594 C C . SER A 1 203 ? -2.653 5.194 1.226 1.00 91.06 203 SER A C 1
ATOM 1596 O O . SER A 1 203 ? -3.212 4.383 0.495 1.00 91.06 203 SER A O 1
ATOM 1598 N N . GLU A 1 204 ? -1.444 4.966 1.752 1.00 91.31 204 GLU A N 1
ATOM 1599 C CA . GLU A 1 204 ? -0.700 3.732 1.493 1.00 91.31 204 GLU A CA 1
ATOM 1600 C C . GLU A 1 204 ? -1.414 2.492 2.057 1.00 91.31 204 GLU A C 1
ATOM 1602 O O . GLU A 1 204 ? -1.379 1.449 1.412 1.00 91.31 204 GLU A O 1
ATOM 1607 N N . SER A 1 205 ? -2.119 2.591 3.195 1.00 94.62 205 SER A N 1
ATOM 1608 C CA . SER A 1 205 ? -2.968 1.496 3.701 1.00 94.62 205 SER A CA 1
ATOM 1609 C C . SER A 1 205 ? -4.089 1.142 2.716 1.00 94.62 205 SER A C 1
ATOM 1611 O O . SER A 1 205 ? -4.347 -0.032 2.455 1.00 94.62 205 SER A O 1
ATOM 1613 N N . ILE A 1 206 ? -4.746 2.154 2.139 1.00 92.56 206 ILE A N 1
ATOM 1614 C CA . ILE A 1 206 ? -5.824 1.968 1.155 1.00 92.56 206 ILE A CA 1
ATOM 1615 C C . ILE A 1 206 ? -5.270 1.381 -0.151 1.00 92.56 206 ILE A C 1
ATOM 1617 O O . ILE A 1 206 ? -5.871 0.475 -0.729 1.00 92.56 206 ILE A O 1
ATOM 1621 N N . ASP A 1 207 ? -4.128 1.874 -0.625 1.00 92.25 207 ASP A N 1
ATOM 1622 C CA . ASP A 1 207 ? -3.504 1.371 -1.852 1.00 92.25 207 ASP A CA 1
ATOM 1623 C C . ASP A 1 207 ? -2.991 -0.064 -1.681 1.00 92.25 207 ASP A C 1
ATOM 1625 O O . ASP A 1 207 ? -3.081 -0.875 -2.608 1.00 92.25 207 ASP A O 1
ATOM 1629 N N . TRP A 1 208 ? -2.530 -0.418 -0.479 1.00 96.31 208 TRP A N 1
ATOM 1630 C CA . TRP A 1 208 ? -2.165 -1.791 -0.161 1.00 96.31 208 TRP A CA 1
ATOM 1631 C C . TRP A 1 208 ? -3.381 -2.716 -0.159 1.00 96.31 208 TRP A C 1
ATOM 1633 O O . TRP A 1 208 ? -3.343 -3.750 -0.820 1.00 96.31 208 TRP A O 1
ATOM 1643 N N . ALA A 1 209 ? -4.493 -2.295 0.450 1.00 95.38 209 ALA A N 1
ATOM 1644 C CA . ALA A 1 209 ? -5.757 -3.032 0.425 1.00 95.38 209 ALA A CA 1
ATOM 1645 C C . ALA A 1 209 ? -6.235 -3.325 -1.011 1.00 95.38 209 ALA A C 1
ATOM 1647 O O . ALA A 1 209 ? -6.587 -4.459 -1.333 1.00 95.38 209 ALA A O 1
ATOM 1648 N N . ARG A 1 210 ? -6.177 -2.329 -1.906 1.00 93.75 210 ARG A N 1
ATOM 1649 C CA . ARG A 1 210 ? -6.497 -2.512 -3.336 1.00 93.75 210 ARG A CA 1
ATOM 1650 C C . ARG A 1 210 ? -5.554 -3.486 -4.028 1.00 93.75 210 ARG A C 1
ATOM 1652 O O . ARG A 1 210 ? -5.991 -4.261 -4.872 1.00 93.75 210 ARG A O 1
ATOM 1659 N N . THR A 1 211 ? -4.270 -3.441 -3.684 1.00 93.88 211 THR A N 1
ATOM 1660 C CA . THR A 1 211 ? -3.273 -4.334 -4.281 1.00 93.88 211 THR A CA 1
ATOM 1661 C C . THR A 1 211 ? -3.508 -5.781 -3.862 1.00 93.88 211 THR A C 1
ATOM 1663 O O . THR A 1 211 ? -3.456 -6.662 -4.712 1.00 93.88 211 THR A O 1
ATOM 1666 N N . LEU A 1 212 ? -3.824 -6.032 -2.589 1.00 90.19 212 LEU A N 1
ATOM 1667 C CA . LEU A 1 212 ? -4.128 -7.381 -2.103 1.00 90.19 212 LEU A CA 1
ATOM 1668 C C . LEU A 1 212 ? -5.337 -7.979 -2.834 1.00 90.19 212 LEU A C 1
ATOM 1670 O O . LEU A 1 212 ? -5.259 -9.106 -3.315 1.00 90.19 212 LEU A O 1
ATOM 1674 N N . LEU A 1 213 ? -6.399 -7.189 -3.025 1.00 88.94 213 LEU A N 1
ATOM 1675 C CA . LEU A 1 213 ? -7.552 -7.607 -3.826 1.00 88.94 213 LEU A CA 1
ATOM 1676 C C . LEU A 1 213 ? -7.199 -7.867 -5.291 1.00 88.94 213 LEU A C 1
ATOM 1678 O O . LEU A 1 213 ? -7.619 -8.875 -5.852 1.00 88.94 213 LEU A O 1
ATOM 1682 N N . ALA A 1 214 ? -6.408 -6.988 -5.911 1.00 87.75 214 ALA A N 1
ATOM 1683 C CA . ALA A 1 214 ? -5.982 -7.156 -7.300 1.00 87.75 214 ALA A CA 1
ATOM 1684 C C . ALA A 1 214 ? -5.120 -8.415 -7.507 1.00 87.75 214 ALA A C 1
ATOM 1686 O O . ALA A 1 214 ? -5.126 -8.993 -8.592 1.00 87.75 214 ALA A O 1
ATOM 1687 N N . LEU A 1 215 ? -4.397 -8.845 -6.470 1.00 85.75 215 LEU A N 1
ATOM 1688 C CA . LEU A 1 215 ? -3.628 -10.090 -6.448 1.00 85.75 215 LEU A CA 1
ATOM 1689 C C . LEU A 1 215 ? -4.475 -11.319 -6.078 1.00 85.75 215 LEU A C 1
ATOM 1691 O O . LEU A 1 215 ? -3.969 -12.436 -6.137 1.00 85.75 215 LEU A O 1
ATOM 1695 N N . GLY A 1 216 ? -5.748 -11.131 -5.715 1.00 86.12 216 GLY A N 1
ATOM 1696 C CA . GLY A 1 216 ? -6.640 -12.205 -5.280 1.00 86.12 216 GLY A CA 1
ATOM 1697 C C . GLY A 1 216 ? -6.281 -12.787 -3.911 1.00 86.12 216 GLY A C 1
ATOM 1698 O O . GLY A 1 216 ? -6.623 -13.933 -3.636 1.00 86.12 216 GLY A O 1
ATOM 1699 N N . LEU A 1 217 ? -5.573 -12.025 -3.074 1.00 83.88 217 LEU A N 1
ATOM 1700 C CA . LEU A 1 217 ? -5.187 -12.445 -1.730 1.00 8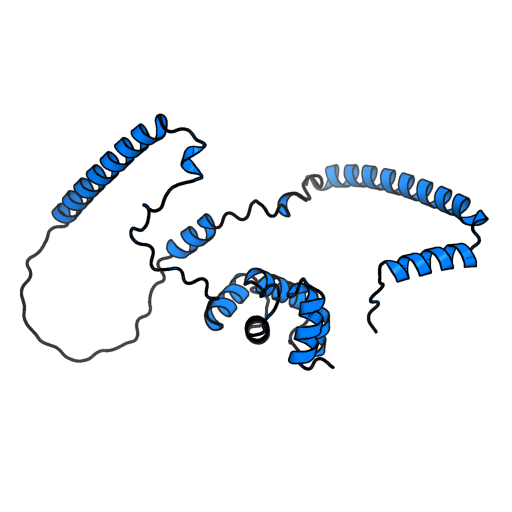3.88 217 LEU A CA 1
ATOM 1701 C C . LEU A 1 217 ? -6.321 -12.146 -0.748 1.00 83.88 217 LEU A C 1
ATOM 1703 O O . LEU A 1 217 ? -6.793 -11.014 -0.649 1.00 83.88 217 LEU A O 1
ATOM 1707 N N . ASP A 1 218 ? -6.736 -13.168 -0.008 1.00 81.50 218 ASP A N 1
ATOM 1708 C CA . ASP A 1 218 ? -7.776 -13.109 1.023 1.00 81.50 218 ASP A CA 1
ATOM 1709 C C . ASP A 1 218 ? -7.201 -13.027 2.449 1.00 81.50 218 ASP A C 1
ATOM 1711 O O . ASP A 1 218 ? -7.899 -12.646 3.390 1.00 81.50 218 ASP A O 1
ATOM 1715 N N . THR A 1 219 ? -5.912 -13.333 2.601 1.00 81.56 219 THR A N 1
ATOM 1716 C CA . THR A 1 219 ? -5.170 -13.344 3.862 1.00 81.56 219 THR A CA 1
ATOM 1717 C C . THR A 1 219 ? -3.840 -12.600 3.723 1.00 81.56 219 THR A C 1
ATOM 1719 O O . THR A 1 219 ? -3.292 -12.456 2.630 1.00 81.56 219 THR A O 1
ATOM 1722 N N . LEU A 1 220 ? -3.334 -12.074 4.843 1.00 88.69 220 LEU A N 1
ATOM 1723 C CA . LEU A 1 220 ? -2.069 -11.341 4.905 1.00 88.69 220 LEU A CA 1
ATOM 1724 C C . LEU A 1 220 ? -1.032 -12.171 5.668 1.00 88.69 220 LEU A C 1
ATOM 1726 O O . LEU A 1 220 ? -0.750 -11.912 6.838 1.00 88.69 220 LEU A O 1
ATOM 1730 N N . ASP A 1 221 ? -0.525 -13.213 5.014 1.00 86.50 221 ASP A N 1
ATOM 1731 C CA . ASP A 1 221 ? 0.534 -14.068 5.546 1.00 86.50 221 ASP A CA 1
ATOM 1732 C C . ASP A 1 221 ? 1.940 -13.476 5.319 1.00 86.50 221 ASP A C 1
ATOM 1734 O O . ASP A 1 221 ? 2.115 -12.407 4.730 1.00 86.50 221 ASP A O 1
ATOM 1738 N N . GLU A 1 222 ? 2.967 -14.161 5.822 1.00 84.94 222 GLU A N 1
ATOM 1739 C CA . GLU A 1 222 ? 4.359 -13.700 5.751 1.00 84.94 222 GLU A CA 1
ATOM 1740 C C . GLU A 1 222 ? 4.830 -13.460 4.306 1.00 84.94 222 GLU A C 1
ATOM 1742 O O . GLU A 1 222 ? 5.486 -12.455 4.015 1.00 84.94 222 GLU A O 1
ATOM 1747 N N . ALA A 1 223 ? 4.456 -14.362 3.394 1.00 81.38 223 ALA A N 1
ATOM 1748 C CA . ALA A 1 223 ? 4.815 -14.287 1.985 1.00 81.38 223 ALA A CA 1
ATOM 1749 C C . ALA A 1 223 ? 4.105 -13.114 1.297 1.00 81.38 223 ALA A C 1
ATOM 1751 O O . ALA A 1 223 ? 4.758 -12.301 0.641 1.00 81.38 223 ALA A O 1
ATOM 1752 N N . ALA A 1 224 ? 2.797 -12.965 1.521 1.00 85.44 224 ALA A N 1
ATOM 1753 C CA . ALA A 1 224 ? 2.004 -11.855 1.017 1.00 85.44 224 ALA A CA 1
ATOM 1754 C C . ALA A 1 224 ? 2.559 -10.513 1.498 1.00 85.44 224 ALA A C 1
ATOM 1756 O O . ALA A 1 224 ? 2.726 -9.598 0.689 1.00 85.44 224 ALA A O 1
ATOM 1757 N N . VAL A 1 225 ? 2.901 -10.388 2.787 1.00 88.19 225 VAL A N 1
ATOM 1758 C CA . VAL A 1 225 ? 3.521 -9.169 3.324 1.00 88.19 225 VAL A CA 1
ATOM 1759 C C . VAL A 1 225 ? 4.832 -8.887 2.603 1.00 88.19 225 VAL A C 1
ATOM 1761 O O . VAL A 1 225 ? 5.007 -7.778 2.106 1.00 88.19 225 VAL A O 1
ATOM 1764 N N . LYS A 1 226 ? 5.728 -9.872 2.501 1.00 84.44 226 LYS A N 1
ATOM 1765 C CA . LYS A 1 226 ? 7.046 -9.723 1.865 1.00 84.44 226 LYS A CA 1
ATOM 1766 C C . LYS A 1 226 ? 6.945 -9.279 0.405 1.00 84.44 226 LYS A C 1
ATOM 1768 O O . LYS A 1 226 ? 7.628 -8.336 0.008 1.00 84.44 226 LYS A O 1
ATOM 1773 N N . ASP A 1 227 ? 6.060 -9.903 -0.366 1.00 84.62 227 ASP A N 1
ATOM 1774 C CA . ASP A 1 227 ? 5.914 -9.637 -1.800 1.00 84.62 227 ASP A CA 1
ATOM 1775 C C . ASP A 1 227 ? 5.216 -8.299 -2.089 1.00 84.62 227 ASP A C 1
ATOM 1777 O O . ASP A 1 227 ? 5.442 -7.686 -3.135 1.00 84.62 227 ASP A O 1
ATOM 1781 N N . THR A 1 228 ? 4.397 -7.801 -1.157 1.00 91.44 228 THR A N 1
ATOM 1782 C CA . THR A 1 228 ? 3.580 -6.590 -1.361 1.00 91.44 228 THR A CA 1
ATOM 1783 C C . THR A 1 228 ? 4.010 -5.386 -0.523 1.00 91.44 228 THR A C 1
ATOM 1785 O O . THR A 1 228 ? 3.479 -4.286 -0.704 1.00 91.44 228 THR A O 1
ATOM 1788 N N . LEU A 1 229 ? 5.042 -5.527 0.316 1.00 88.19 229 LEU A N 1
ATOM 1789 C CA . LEU A 1 229 ? 5.561 -4.461 1.182 1.00 88.19 229 LEU A CA 1
ATOM 1790 C C . LEU A 1 229 ? 5.961 -3.193 0.407 1.00 88.19 229 LEU A C 1
ATOM 1792 O O . LEU A 1 229 ? 5.923 -2.085 0.944 1.00 88.19 229 LEU A O 1
ATOM 1796 N N . GLY A 1 230 ? 6.295 -3.335 -0.883 1.00 87.88 230 GLY A N 1
ATOM 1797 C CA . GLY A 1 230 ? 6.664 -2.240 -1.797 1.00 87.88 230 GLY A CA 1
ATOM 1798 C C . GLY A 1 230 ? 5.554 -1.230 -2.052 1.00 87.88 230 GLY A C 1
ATOM 1799 O O . GLY A 1 230 ? 5.806 -0.072 -2.409 1.00 87.88 230 GLY A O 1
ATOM 1800 N N . VAL A 1 231 ? 4.310 -1.639 -1.823 1.00 89.69 231 VAL A N 1
ATOM 1801 C CA . VAL A 1 231 ? 3.159 -0.749 -1.932 1.00 89.69 231 VAL A CA 1
ATOM 1802 C C . VAL A 1 231 ? 3.154 0.254 -0.782 1.00 89.69 231 VAL A C 1
ATOM 1804 O O . VAL A 1 231 ? 2.890 1.435 -1.007 1.00 89.69 231 VAL A O 1
ATOM 1807 N N . VAL A 1 232 ? 3.540 -0.193 0.412 1.00 90.12 232 VAL A N 1
ATOM 1808 C CA . VAL A 1 232 ? 3.483 0.584 1.655 1.00 90.12 232 VAL A CA 1
ATOM 1809 C C . VAL A 1 232 ? 4.780 1.342 1.917 1.00 90.12 232 VAL A C 1
ATOM 1811 O O . VAL A 1 232 ? 4.756 2.505 2.320 1.00 90.12 232 VAL A O 1
ATOM 1814 N N . LEU A 1 233 ? 5.924 0.706 1.664 1.00 88.62 233 LEU A N 1
ATOM 1815 C CA . LEU A 1 233 ? 7.246 1.265 1.922 1.00 88.62 233 LEU A CA 1
ATOM 1816 C C . LEU A 1 233 ? 7.918 1.664 0.609 1.00 88.62 233 LEU A C 1
ATOM 1818 O O . LEU A 1 233 ? 8.153 0.839 -0.271 1.00 88.62 233 LEU A O 1
ATOM 1822 N N . LYS A 1 234 ? 8.252 2.952 0.475 1.00 84.88 234 LYS A N 1
ATOM 1823 C CA . LYS A 1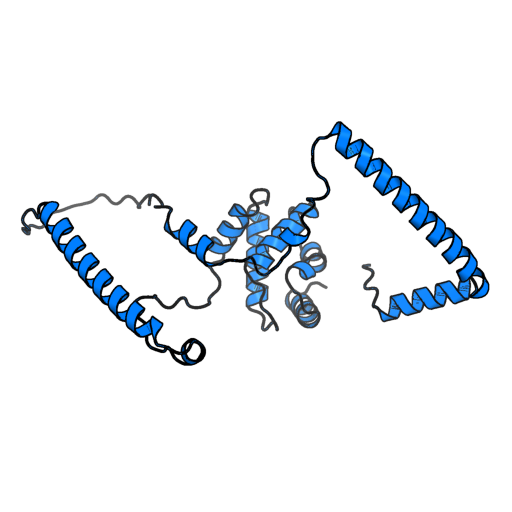 234 ? 8.843 3.513 -0.755 1.00 84.88 234 LYS A CA 1
ATOM 1824 C C . LYS A 1 234 ? 10.371 3.577 -0.741 1.00 84.88 234 LYS A C 1
ATOM 1826 O O . LYS A 1 234 ? 10.977 3.828 -1.777 1.00 84.88 234 LYS A O 1
ATOM 1831 N N . HIS A 1 235 ? 11.004 3.361 0.411 1.00 80.38 235 HIS A N 1
ATOM 1832 C CA . HIS A 1 235 ? 12.457 3.422 0.557 1.00 80.38 235 HIS A CA 1
ATOM 1833 C C . HIS A 1 235 ? 13.044 2.025 0.775 1.00 80.38 235 HIS A C 1
ATOM 1835 O O . HIS A 1 235 ? 12.633 1.328 1.697 1.00 80.38 235 HIS A O 1
ATOM 1841 N N . ALA A 1 236 ? 14.060 1.646 -0.007 1.00 78.75 236 ALA A N 1
ATOM 1842 C CA . ALA A 1 236 ? 14.726 0.341 0.114 1.00 78.75 236 ALA A CA 1
ATOM 1843 C C . ALA A 1 236 ? 15.290 0.083 1.528 1.00 78.75 236 ALA A C 1
ATOM 1845 O O . ALA A 1 236 ? 15.130 -0.995 2.080 1.00 78.75 236 ALA A O 1
ATOM 1846 N N . SER A 1 237 ? 15.842 1.108 2.183 1.00 77.62 237 SER A N 1
ATOM 1847 C CA . SER A 1 237 ? 16.320 0.973 3.567 1.00 77.62 237 SER A CA 1
ATOM 1848 C C . SER A 1 237 ? 15.202 0.723 4.588 1.00 77.62 237 SER A C 1
ATOM 1850 O O . SER A 1 237 ? 15.463 0.176 5.653 1.00 77.62 237 SER A O 1
ATOM 1852 N N . ASP A 1 238 ? 13.974 1.168 4.303 1.00 86.50 238 ASP A N 1
ATOM 1853 C CA . ASP A 1 238 ? 12.818 0.892 5.163 1.00 86.50 238 ASP A CA 1
ATOM 1854 C C . ASP A 1 238 ? 12.305 -0.538 4.932 1.00 86.50 238 ASP A C 1
ATOM 1856 O O . ASP A 1 238 ? 11.891 -1.187 5.888 1.00 86.50 238 ASP A O 1
ATOM 1860 N N . HIS A 1 239 ? 12.422 -1.058 3.702 1.00 84.38 239 HIS A N 1
ATOM 1861 C CA . HIS A 1 239 ? 12.158 -2.466 3.375 1.00 84.38 239 HIS A CA 1
ATOM 1862 C C . HIS A 1 239 ? 13.056 -3.426 4.140 1.00 84.38 239 HIS A C 1
ATOM 1864 O O . HIS A 1 239 ? 12.547 -4.334 4.794 1.00 84.38 239 HIS A O 1
ATOM 1870 N N . ASP A 1 240 ? 14.372 -3.212 4.099 1.00 80.69 240 ASP A N 1
ATOM 1871 C CA . ASP A 1 240 ? 15.331 -4.090 4.784 1.00 80.69 240 ASP A CA 1
ATOM 1872 C C . ASP A 1 240 ? 15.041 -4.146 6.290 1.00 80.69 240 ASP A C 1
ATOM 1874 O O . ASP A 1 240 ? 15.050 -5.208 6.922 1.00 80.69 240 ASP A O 1
ATOM 1878 N N . ARG A 1 241 ? 14.712 -2.987 6.869 1.00 82.75 241 ARG A N 1
ATOM 1879 C CA . ARG A 1 241 ? 14.381 -2.860 8.290 1.00 82.75 241 ARG A CA 1
ATOM 1880 C C . ARG A 1 241 ? 13.068 -3.541 8.639 1.00 82.75 241 ARG A C 1
ATOM 1882 O O . ARG A 1 241 ? 13.030 -4.286 9.614 1.00 82.75 241 ARG A O 1
ATOM 1889 N N . ALA A 1 242 ? 12.023 -3.321 7.848 1.00 84.88 242 ALA A N 1
ATOM 1890 C CA . ALA A 1 242 ? 10.730 -3.957 8.055 1.00 84.88 242 ALA A CA 1
ATOM 1891 C C . ALA A 1 242 ? 10.819 -5.483 7.905 1.00 84.88 242 ALA A C 1
ATOM 1893 O O . ALA A 1 242 ? 10.325 -6.197 8.769 1.00 84.88 242 ALA A O 1
ATOM 1894 N N . THR A 1 243 ? 11.528 -5.983 6.890 1.00 83.44 243 THR A N 1
ATOM 1895 C CA . THR A 1 243 ? 11.754 -7.424 6.667 1.00 83.44 243 THR A CA 1
ATOM 1896 C C . THR A 1 243 ? 12.468 -8.062 7.859 1.00 83.44 243 THR A C 1
ATOM 1898 O O . THR A 1 243 ? 12.037 -9.097 8.364 1.00 83.44 243 THR A O 1
ATOM 1901 N N . THR A 1 244 ? 13.508 -7.400 8.376 1.00 82.19 244 THR A N 1
ATOM 1902 C CA . THR A 1 244 ? 14.266 -7.878 9.543 1.00 82.19 244 THR A CA 1
ATOM 1903 C C . THR A 1 244 ? 13.416 -7.883 10.817 1.00 82.19 244 THR A C 1
ATOM 1905 O O . THR A 1 244 ? 13.447 -8.847 11.581 1.00 82.19 244 THR A O 1
ATOM 1908 N N . GLN A 1 245 ? 12.651 -6.816 11.074 1.00 83.06 245 GLN A N 1
ATOM 1909 C CA . GLN A 1 245 ? 11.867 -6.692 12.309 1.00 83.06 245 GLN A CA 1
ATOM 1910 C C . GLN A 1 245 ? 10.598 -7.545 12.316 1.00 83.06 245 GLN A C 1
ATOM 1912 O O . GLN A 1 245 ? 10.236 -8.079 13.363 1.00 83.06 245 GLN A O 1
ATOM 1917 N N . LEU A 1 246 ? 9.951 -7.708 11.161 1.00 81.06 246 LEU A N 1
ATOM 1918 C CA . LEU A 1 246 ? 8.804 -8.600 10.991 1.00 81.06 246 LEU A CA 1
ATOM 1919 C C . LEU A 1 246 ? 9.221 -10.073 10.850 1.00 81.06 246 LEU A C 1
ATOM 1921 O O . LEU A 1 246 ? 8.351 -10.934 10.810 1.00 81.06 246 LEU A O 1
ATOM 1925 N N . LYS A 1 247 ? 10.534 -10.362 10.835 1.00 79.56 247 LYS A N 1
ATOM 1926 C CA . LYS A 1 247 ? 11.119 -11.706 10.698 1.00 79.56 247 LYS A CA 1
ATOM 1927 C C . LYS A 1 247 ? 10.625 -12.445 9.448 1.00 79.56 247 LYS A C 1
ATOM 1929 O O . LYS A 1 247 ? 10.386 -13.643 9.522 1.00 79.56 247 LYS A O 1
ATOM 1934 N N . LEU A 1 248 ? 10.500 -11.721 8.331 1.00 66.62 248 LEU A N 1
ATOM 1935 C CA . LEU A 1 248 ? 10.031 -12.249 7.043 1.00 66.62 248 LEU A CA 1
ATOM 1936 C C . LEU A 1 248 ? 11.162 -13.026 6.329 1.00 66.62 248 LEU A C 1
ATOM 1938 O O . LEU A 1 248 ? 11.709 -12.552 5.320 1.00 66.62 248 LEU A O 1
ATOM 1942 N N . ASN A 1 249 ? 11.598 -14.154 6.894 1.00 44.41 249 ASN A N 1
ATOM 1943 C CA . ASN A 1 249 ? 12.793 -14.889 6.449 1.00 44.41 249 ASN A CA 1
ATOM 1944 C C . ASN A 1 249 ? 12.473 -15.919 5.363 1.00 44.41 249 ASN A C 1
ATOM 1946 O O . ASN A 1 249 ? 11.955 -17.002 5.694 1.00 44.41 249 ASN A O 1
#

pLDDT: mean 72.19, std 18.1, range [33.59, 96.31]

Secondary structure (DSSP, 8-state):
------HHHHHHHHHHHHHHH-TTTHHHHHHHHHHHHHHHHHHHHHHHHHHHHHH---GGG--GGGG-TT---HHHHHHHHHH------PPP---------------HHHHHHHHHHHHHHHHHHHHHHHHHHHTS-TTGGGT------SS------PPPPHHHHHHHHHHH-TTS-HHHHHHHHHHHHHHHHS--SS---HHHHHHHHHHHHHTT--S--HHHHHHHHHHH--SHHHHHHHHHHTT--

Radius of gyration: 30.36 Å; chains: 1; bounding box: 68×64×80 Å

Foldseek 3Di:
DDPPCDPVNVVVVVVVCCVVVPVVCVVVVVVVVVVVVVVVVVVVVVVQVVCCVPPVDDPVPPPPVVPVPPPPDVVVVVCVVVPDPPDDPDDDDDDDDDDDDDDDDDDPVVVVVVVVVVVVVVVVVVVVVVVVVVPDDPVVVVPDDPDPPPDDDPPPPDADDLVVLLVVLCVLPVPADSQQSSVLSVLLVVLQVDPDPDRFHSVLSNQLSVVCVVVVHNHCDLVNCLVSVCSRDVDPVSSVVSCVVVVSD

Sequence (249 aa):
MTFGINGAELIILIILAVLVLGPEKLPEYTRKLTEWIRTLRRMAEGAKVQFKDETGTDFDEIDWRRYDPRQYDPRRIIREALADPVDDPGPDRQGSGPGTGSSAARTPSDTRETLRKDLDTVRSERDALREDLKDMDPRALFFGSSAARRTSPSLSGAYPSAEREKAIVLSRVPEIAEQLADSLVQTVRALRSMELKKSPSISESIDWARTLLALGLDTLDEAAVKDTLGVVLKHASDHDRATTQLKLN